Protein AF-A0AAV9BSJ2-F1 (afdb_monomer_lite)

Secondary structure (DSSP, 8-state):
------------TTSSGGG---B-SSTTS--B-TT-EETTS-GGGS-TT-EEEEETTEEEEEETTTEEEEEEEEETTTTEEEEE-TTS-HHHHHHT---TTSTT--TTTTTS--SS---HHHHHHHHHHTT-----TT--HHHHHHHHHHHHHHHHHT-SSTTTSPPHHHHHHHHHS-GGGPPPPP-TT--S---

Radius of gyration: 25.11 Å; chains: 1; bounding box: 43×47×83 Å

Structure (mmCIF, N/CA/C/O backbone):
data_AF-A0AAV9BSJ2-F1
#
_entry.id   AF-A0AAV9BSJ2-F1
#
loop_
_atom_site.group_PDB
_atom_site.id
_atom_site.type_symbol
_atom_site.label_atom_id
_atom_site.label_alt_id
_atom_site.label_comp_id
_atom_site.label_asym_id
_atom_site.label_entity_id
_atom_site.label_seq_id
_atom_site.pdbx_PDB_ins_code
_atom_site.Cartn_x
_atom_site.Cartn_y
_atom_site.Cartn_z
_atom_site.occupancy
_atom_site.B_iso_or_equiv
_atom_site.auth_seq_id
_atom_site.auth_comp_id
_atom_site.auth_asym_id
_atom_site.auth_atom_id
_atom_site.pdbx_PDB_model_num
ATOM 1 N N . MET A 1 1 ? 17.691 34.843 -53.975 1.00 38.91 1 MET A N 1
ATOM 2 C CA . MET A 1 1 ? 18.290 33.716 -53.233 1.00 38.91 1 MET A CA 1
ATOM 3 C C . MET A 1 1 ? 17.236 33.206 -52.272 1.00 38.91 1 MET A C 1
ATOM 5 O O . MET A 1 1 ? 17.034 33.809 -51.231 1.00 38.91 1 MET A O 1
ATOM 9 N N . ILE A 1 2 ? 16.479 32.196 -52.696 1.00 38.78 2 ILE A N 1
ATOM 10 C CA . ILE A 1 2 ? 15.486 31.509 -51.869 1.00 38.78 2 ILE A CA 1
ATOM 11 C C . ILE A 1 2 ? 16.025 30.089 -51.765 1.00 38.78 2 ILE A C 1
ATOM 13 O O . ILE A 1 2 ? 16.086 29.393 -52.776 1.00 38.78 2 ILE A O 1
ATOM 17 N N . ASN A 1 3 ? 16.495 29.702 -50.585 1.00 32.50 3 ASN A N 1
ATOM 18 C CA . ASN A 1 3 ? 16.956 28.343 -50.345 1.00 32.50 3 ASN A CA 1
ATOM 19 C C . ASN A 1 3 ? 15.762 27.553 -49.816 1.00 32.50 3 ASN A C 1
ATOM 21 O O . ASN A 1 3 ? 15.321 27.759 -48.688 1.00 32.50 3 ASN A O 1
ATOM 25 N N . THR A 1 4 ? 15.212 26.683 -50.654 1.00 36.81 4 THR A N 1
ATOM 26 C CA . THR A 1 4 ? 14.243 25.668 -50.246 1.00 36.81 4 THR A CA 1
ATOM 27 C C . THR A 1 4 ? 14.980 24.582 -49.471 1.00 36.81 4 THR A C 1
ATOM 29 O O . THR A 1 4 ? 15.802 23.867 -50.043 1.00 36.81 4 THR A O 1
ATOM 32 N N . ILE A 1 5 ? 14.706 24.473 -48.171 1.00 42.12 5 ILE A N 1
ATOM 33 C CA . ILE A 1 5 ? 15.103 23.315 -47.368 1.00 42.12 5 ILE A CA 1
ATOM 34 C C . ILE A 1 5 ? 14.022 22.259 -47.577 1.00 42.12 5 ILE A C 1
ATOM 36 O O . ILE A 1 5 ? 12.906 22.390 -47.081 1.00 42.12 5 ILE A O 1
ATOM 40 N N . THR A 1 6 ? 14.344 21.238 -48.361 1.00 39.91 6 THR A N 1
ATOM 41 C CA . THR A 1 6 ? 13.503 20.056 -48.536 1.00 39.91 6 THR A CA 1
ATOM 42 C C . THR A 1 6 ? 13.815 19.094 -47.394 1.00 39.91 6 THR A C 1
ATOM 44 O O . THR A 1 6 ? 14.757 18.311 -47.477 1.00 39.91 6 THR A O 1
ATOM 47 N N . THR A 1 7 ? 13.065 19.160 -46.297 1.00 38.38 7 THR A N 1
ATOM 48 C CA . THR A 1 7 ? 13.073 18.102 -45.281 1.00 38.38 7 THR A CA 1
ATOM 49 C C . THR A 1 7 ? 12.171 16.970 -45.757 1.00 38.38 7 THR A C 1
ATOM 51 O O . THR A 1 7 ? 10.954 17.002 -45.608 1.00 38.38 7 THR A O 1
ATOM 54 N N . THR A 1 8 ? 12.770 15.950 -46.364 1.00 46.28 8 THR A N 1
ATOM 55 C CA . THR A 1 8 ? 12.131 14.644 -46.539 1.00 46.28 8 THR A CA 1
ATOM 56 C C . THR A 1 8 ? 12.089 13.935 -45.186 1.00 46.28 8 THR A C 1
ATOM 58 O O . THR A 1 8 ? 13.007 13.195 -44.848 1.00 46.28 8 THR A O 1
ATOM 61 N N . SER A 1 9 ? 11.040 14.169 -44.395 1.00 44.53 9 SER A N 1
ATOM 62 C CA . SER A 1 9 ? 10.696 13.319 -43.250 1.00 44.53 9 SER A CA 1
ATOM 63 C C . SER A 1 9 ? 9.556 12.382 -43.649 1.00 44.53 9 SER A C 1
ATOM 65 O O . SER A 1 9 ? 8.388 12.632 -43.366 1.00 44.53 9 SER A O 1
ATOM 67 N N . THR A 1 10 ? 9.894 11.298 -44.342 1.00 47.16 10 THR A N 1
ATOM 68 C CA . THR A 1 10 ? 9.013 10.132 -44.494 1.00 47.16 10 THR A CA 1
ATOM 69 C C . THR A 1 10 ? 9.380 9.082 -43.449 1.00 47.16 10 THR A C 1
ATOM 71 O O . THR A 1 10 ? 9.696 7.948 -43.798 1.00 47.16 10 THR A O 1
ATOM 74 N N . LEU A 1 11 ? 9.387 9.457 -42.167 1.00 46.91 11 LEU A N 1
ATOM 75 C CA . LEU A 1 11 ? 9.390 8.470 -41.091 1.00 46.91 11 LEU A CA 1
ATOM 76 C C . LEU A 1 11 ? 7.948 8.283 -40.637 1.00 46.91 11 LEU A C 1
ATOM 78 O O . LEU A 1 11 ? 7.330 9.158 -40.036 1.00 46.91 11 LEU A O 1
ATOM 82 N N . ASN A 1 12 ? 7.411 7.141 -41.047 1.00 42.00 12 ASN A N 1
ATOM 83 C CA . ASN A 1 12 ? 6.148 6.592 -40.601 1.00 42.00 12 ASN A CA 1
ATOM 84 C C . ASN A 1 12 ? 6.228 6.378 -39.073 1.00 42.00 12 ASN A C 1
ATOM 86 O O . ASN A 1 12 ? 7.089 5.611 -38.641 1.00 42.00 12 ASN A O 1
ATOM 90 N N . PRO A 1 13 ? 5.366 7.004 -38.253 1.00 48.12 13 PRO A N 1
ATOM 91 C CA . PRO A 1 13 ? 5.400 6.864 -36.793 1.00 48.12 13 PRO A CA 1
ATOM 92 C C . PRO A 1 13 ? 5.110 5.432 -36.302 1.00 48.12 13 PRO A C 1
ATOM 94 O O . PRO A 1 13 ? 5.295 5.152 -35.127 1.00 48.12 13 PRO A O 1
ATOM 97 N N . TYR A 1 14 ? 4.716 4.520 -37.200 1.00 44.75 14 TYR A N 1
ATOM 98 C CA . TYR A 1 14 ? 4.478 3.099 -36.926 1.00 44.75 14 TYR A CA 1
ATOM 99 C C . TYR A 1 14 ? 5.706 2.182 -37.098 1.00 44.75 14 TYR A C 1
ATOM 101 O O . TYR A 1 14 ? 5.581 0.982 -36.899 1.00 44.75 14 TYR A O 1
ATOM 109 N N . HIS A 1 15 ? 6.882 2.691 -37.494 1.00 48.12 15 HIS A N 1
ATOM 110 C CA . HIS A 1 15 ? 8.077 1.851 -37.722 1.00 48.12 15 HIS A CA 1
ATOM 111 C C . HIS A 1 15 ? 9.045 1.750 -36.528 1.00 48.12 15 HIS A C 1
ATOM 113 O O . HIS A 1 15 ? 10.052 1.059 -36.639 1.00 48.12 15 HIS A O 1
ATOM 119 N N . HIS A 1 16 ? 8.766 2.415 -35.402 1.00 53.81 16 HIS A N 1
ATOM 120 C CA . HIS A 1 16 ? 9.661 2.421 -34.235 1.00 53.81 16 HIS A CA 1
ATOM 121 C C . HIS A 1 16 ? 9.335 1.359 -33.171 1.00 53.81 16 HIS A C 1
ATOM 123 O O . HIS A 1 16 ? 10.177 1.094 -32.319 1.00 53.81 16 HIS A O 1
ATOM 129 N N . GLU A 1 17 ? 8.161 0.718 -33.224 1.00 53.00 17 GLU A N 1
ATOM 130 C CA . GLU A 1 17 ? 7.786 -0.341 -32.269 1.00 53.00 17 GLU A CA 1
ATOM 131 C C . GLU A 1 17 ? 8.630 -1.618 -32.451 1.00 53.00 17 GLU A C 1
ATOM 133 O O . GLU A 1 17 ? 8.934 -2.295 -31.471 1.00 53.00 17 GLU A O 1
ATOM 138 N N . ASP A 1 18 ? 9.097 -1.902 -33.674 1.00 59.38 18 ASP A N 1
ATOM 139 C CA . ASP A 1 18 ? 9.920 -3.082 -33.991 1.00 59.38 18 ASP A CA 1
ATOM 140 C C . ASP A 1 18 ? 11.383 -2.965 -33.507 1.00 59.38 18 ASP A C 1
ATOM 142 O O . ASP A 1 18 ? 12.097 -3.967 -33.433 1.00 59.38 18 ASP A O 1
ATOM 146 N N . GLU A 1 19 ? 11.850 -1.756 -33.169 1.00 74.25 19 GLU A N 1
ATOM 147 C CA . GLU A 1 19 ? 13.201 -1.515 -32.631 1.00 74.25 19 GLU A CA 1
ATOM 148 C C . GLU A 1 19 ? 13.254 -1.586 -31.097 1.00 74.25 19 GLU A C 1
ATOM 150 O O . GLU A 1 19 ? 14.336 -1.640 -30.507 1.00 74.25 19 GLU A O 1
ATOM 155 N N . CYS A 1 20 ? 12.097 -1.606 -30.434 1.00 82.81 20 CYS A N 1
ATOM 156 C CA . CYS A 1 20 ? 12.000 -1.634 -28.983 1.00 82.81 20 CYS A CA 1
ATOM 157 C C . CYS A 1 20 ? 11.826 -3.073 -28.492 1.00 82.81 20 CYS A C 1
ATOM 159 O O . CYS A 1 20 ? 10.716 -3.594 -28.386 1.00 82.81 20 CYS A O 1
ATOM 161 N N . SER A 1 21 ? 12.935 -3.734 -28.157 1.00 86.06 21 SER A N 1
ATOM 162 C CA . SER A 1 21 ? 12.875 -5.021 -27.462 1.00 86.06 21 SER A CA 1
ATOM 163 C C . SER A 1 21 ? 12.385 -4.846 -26.023 1.00 86.06 21 SER A C 1
ATOM 165 O O . SER A 1 21 ? 12.566 -3.790 -25.408 1.00 86.06 21 SER A O 1
ATOM 167 N N . PHE A 1 22 ? 11.817 -5.912 -25.453 1.00 90.75 22 PHE A N 1
ATOM 168 C CA . PHE A 1 22 ? 11.573 -5.940 -24.014 1.00 90.75 22 PHE A CA 1
ATOM 169 C C . PHE A 1 22 ? 12.899 -5.822 -23.246 1.00 90.75 22 PHE A C 1
ATOM 171 O O . PHE A 1 22 ? 13.966 -6.173 -23.760 1.00 90.75 22 PHE A O 1
ATOM 178 N N . THR A 1 23 ? 12.829 -5.323 -22.018 1.00 92.75 23 THR A N 1
ATOM 179 C CA . THR A 1 23 ? 13.970 -5.215 -21.100 1.00 92.75 23 THR A CA 1
ATOM 180 C C . THR A 1 23 ? 13.608 -5.770 -19.731 1.00 92.75 23 THR A C 1
ATOM 182 O O . THR A 1 23 ? 12.437 -5.990 -19.441 1.00 92.75 23 THR A O 1
ATOM 185 N N . GLN A 1 24 ? 14.606 -6.056 -18.898 1.00 94.62 24 GLN A N 1
ATOM 186 C CA . GLN A 1 24 ? 14.420 -6.589 -17.546 1.00 94.62 24 GLN A CA 1
ATOM 187 C C . GLN A 1 24 ? 15.536 -6.060 -16.639 1.00 94.62 24 GLN A C 1
ATOM 189 O O . GLN A 1 24 ? 16.649 -5.827 -17.109 1.00 94.62 24 GLN A O 1
ATOM 194 N N . CYS A 1 25 ? 15.260 -5.893 -15.341 1.00 94.00 25 CYS A N 1
ATOM 195 C CA . CYS A 1 25 ? 16.296 -5.530 -14.363 1.00 94.00 25 CYS A CA 1
ATOM 196 C C . CYS A 1 25 ? 17.196 -6.715 -13.972 1.00 94.00 25 CYS A C 1
ATOM 198 O O . CYS A 1 25 ? 18.322 -6.510 -13.535 1.00 94.00 25 CYS A O 1
ATOM 200 N N . SER A 1 26 ? 16.705 -7.945 -14.130 1.00 92.31 26 SER A N 1
ATOM 201 C CA . SER A 1 26 ? 17.426 -9.191 -13.854 1.00 92.31 26 SER A CA 1
ATOM 202 C C . SER A 1 26 ? 16.916 -10.309 -14.768 1.00 92.31 26 SER A C 1
ATOM 204 O O . SER A 1 26 ? 15.817 -10.207 -15.311 1.00 92.31 26 SER A O 1
ATOM 206 N N . GLU A 1 27 ? 17.688 -11.388 -14.923 1.00 89.31 27 GLU A N 1
ATOM 207 C CA . GLU A 1 27 ? 17.348 -12.549 -15.777 1.00 89.31 27 GLU A CA 1
ATOM 208 C C . GLU A 1 27 ? 16.003 -13.207 -15.413 1.00 89.31 27 GLU A C 1
ATOM 210 O O . GLU A 1 27 ? 15.334 -13.796 -16.257 1.00 89.31 27 GLU A O 1
ATOM 215 N N . SER A 1 28 ? 15.594 -13.111 -14.147 1.00 88.12 28 SER A N 1
ATOM 216 C CA . SER A 1 28 ? 14.294 -13.582 -13.650 1.00 88.12 28 SER A CA 1
ATOM 217 C C . SER A 1 28 ? 13.327 -12.437 -13.325 1.00 88.12 28 SER A C 1
ATOM 219 O O . SER A 1 28 ? 12.364 -12.637 -12.585 1.00 88.12 28 SER A O 1
ATOM 221 N N . GLY A 1 29 ? 13.623 -11.226 -13.796 1.00 87.12 29 GLY A N 1
ATOM 222 C CA . GLY A 1 29 ? 12.857 -10.017 -13.523 1.00 87.12 29 GLY A CA 1
ATOM 223 C C . GLY A 1 29 ? 11.631 -9.865 -14.424 1.00 87.12 29 GLY A C 1
ATOM 224 O O . GLY A 1 29 ? 11.379 -10.657 -15.334 1.00 87.12 29 GLY A O 1
ATOM 225 N N . LEU A 1 30 ? 10.855 -8.810 -14.180 1.00 93.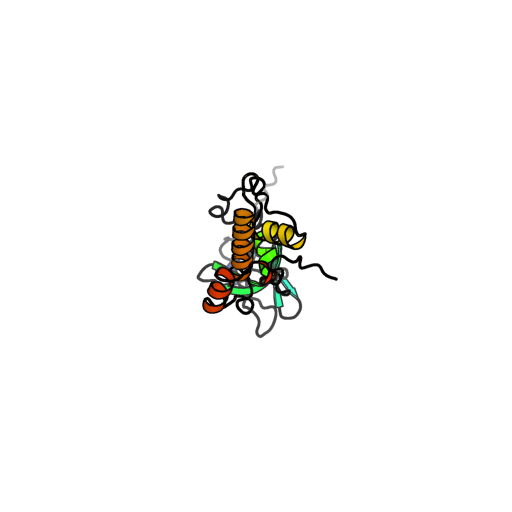69 30 LEU A N 1
ATOM 226 C CA . LEU A 1 30 ? 9.689 -8.493 -15.000 1.00 93.69 30 LEU A CA 1
ATOM 227 C C . LEU A 1 30 ? 10.102 -8.077 -16.411 1.00 93.69 30 LEU A C 1
ATOM 229 O O . LEU A 1 30 ? 10.968 -7.221 -16.571 1.00 93.69 30 LEU A O 1
ATOM 233 N N . GLU A 1 31 ? 9.446 -8.651 -17.421 1.00 94.50 31 GLU A N 1
ATOM 234 C CA . GLU A 1 31 ? 9.545 -8.185 -18.805 1.00 94.50 31 GLU A CA 1
ATOM 235 C C . GLU A 1 31 ? 8.885 -6.812 -18.955 1.00 94.50 31 GLU A C 1
ATOM 237 O O . GLU A 1 31 ? 7.662 -6.692 -18.928 1.00 94.50 31 GLU A O 1
ATOM 242 N N . ILE A 1 32 ? 9.708 -5.786 -19.145 1.00 95.06 32 ILE A N 1
ATOM 243 C CA . ILE A 1 32 ? 9.305 -4.404 -19.385 1.00 95.06 32 ILE A CA 1
ATOM 244 C C . ILE A 1 32 ? 9.187 -4.189 -20.892 1.00 95.06 32 ILE A C 1
ATOM 246 O O . ILE A 1 32 ? 10.151 -4.326 -21.646 1.00 95.06 32 ILE A O 1
ATOM 250 N N . ARG A 1 33 ? 7.978 -3.859 -21.324 1.00 93.50 33 ARG A N 1
ATOM 251 C CA . ARG A 1 33 ? 7.567 -3.580 -22.701 1.00 93.50 33 ARG A CA 1
ATOM 252 C C . ARG A 1 33 ? 6.810 -2.255 -22.746 1.00 93.50 33 ARG A C 1
ATOM 254 O O . ARG A 1 33 ? 6.291 -1.798 -21.722 1.00 93.50 33 ARG A O 1
ATOM 261 N N . PHE A 1 34 ? 6.669 -1.715 -23.954 1.00 90.88 34 PHE A N 1
ATOM 262 C CA . PHE A 1 34 ? 5.800 -0.575 -24.234 1.00 90.88 34 PHE A CA 1
ATOM 263 C C . PHE A 1 34 ? 4.405 -0.769 -23.591 1.00 90.88 34 PHE A C 1
ATOM 265 O O . PHE A 1 34 ? 3.857 -1.871 -23.677 1.00 90.88 34 PHE A O 1
ATOM 272 N N . PRO A 1 35 ? 3.817 0.248 -22.928 1.00 92.88 35 PRO A N 1
ATOM 273 C CA . PRO A 1 35 ? 4.214 1.664 -22.904 1.00 92.88 35 PRO A CA 1
ATOM 274 C C . PRO A 1 35 ? 5.309 2.023 -21.890 1.00 92.88 35 PRO A C 1
ATOM 276 O O . PRO A 1 35 ? 5.761 3.169 -21.867 1.00 92.88 35 PRO A O 1
ATOM 279 N N . PHE A 1 36 ? 5.721 1.070 -21.053 1.00 94.94 36 PHE A N 1
ATOM 280 C CA . PHE A 1 36 ? 6.781 1.262 -20.070 1.00 94.94 36 PHE A CA 1
ATOM 281 C C . PHE A 1 36 ? 8.152 1.126 -20.720 1.00 94.94 36 PHE A C 1
ATOM 283 O O . PHE A 1 36 ? 8.346 0.327 -21.637 1.00 94.94 36 PHE A O 1
ATOM 290 N N . ARG A 1 37 ? 9.122 1.876 -20.203 1.00 93.75 37 ARG A N 1
ATOM 291 C CA . ARG A 1 37 ? 10.518 1.765 -20.632 1.00 93.75 37 ARG A CA 1
ATOM 292 C C . ARG A 1 37 ? 11.466 1.957 -19.467 1.00 93.75 37 ARG A C 1
ATOM 294 O O . ARG A 1 37 ? 11.139 2.664 -18.518 1.00 93.75 37 ARG A O 1
ATOM 301 N N . LEU A 1 38 ? 12.657 1.384 -19.569 1.00 93.62 38 LEU A N 1
ATOM 302 C CA . LEU A 1 38 ? 13.762 1.770 -18.697 1.00 93.62 38 LEU A CA 1
ATOM 303 C C . LEU A 1 38 ? 14.385 3.088 -19.176 1.00 93.62 38 LEU A C 1
ATOM 305 O O . LEU A 1 38 ? 14.422 3.345 -20.379 1.00 93.62 38 LEU A O 1
ATOM 309 N N . GLU A 1 39 ? 14.923 3.904 -18.265 1.00 84.81 39 GLU A N 1
ATOM 310 C CA . GLU A 1 39 ? 15.583 5.177 -18.624 1.00 84.81 39 GLU A CA 1
ATOM 311 C C . GLU A 1 39 ? 16.714 5.019 -19.653 1.00 84.81 39 GLU A C 1
ATOM 313 O O . GLU A 1 39 ? 17.015 5.949 -20.398 1.00 84.81 39 GLU A O 1
ATOM 318 N N . GLN A 1 40 ? 17.335 3.838 -19.723 1.00 84.69 40 GLN A N 1
ATOM 319 C CA . GLN A 1 40 ? 18.393 3.548 -20.691 1.00 84.69 40 GLN A CA 1
ATOM 320 C C . GLN A 1 40 ? 17.863 3.317 -22.118 1.00 84.69 40 GLN A C 1
ATOM 322 O O . GLN A 1 40 ? 18.652 3.325 -23.064 1.00 84.69 40 GLN A O 1
ATOM 327 N N . GLN A 1 41 ? 16.557 3.091 -22.295 1.00 87.38 41 GLN A N 1
ATOM 328 C CA . GLN A 1 41 ? 15.948 2.905 -23.611 1.00 87.38 41 GLN A CA 1
ATOM 329 C C . GLN A 1 41 ? 15.668 4.254 -24.295 1.00 87.38 41 GLN A C 1
ATOM 331 O O . GLN A 1 41 ? 15.357 5.239 -23.617 1.00 87.38 41 GLN A O 1
ATOM 336 N N . PRO A 1 42 ? 15.710 4.311 -25.640 1.00 89.12 42 PRO A N 1
ATOM 337 C CA . PRO A 1 42 ? 15.339 5.507 -26.393 1.00 89.12 42 PRO A CA 1
ATOM 338 C C . PRO A 1 42 ? 13.960 6.060 -26.014 1.00 89.12 42 PRO A C 1
ATOM 340 O O . PRO A 1 42 ? 13.061 5.312 -25.626 1.00 89.12 42 PRO A O 1
ATOM 343 N N . GLU A 1 43 ? 13.770 7.373 -26.176 1.00 88.25 43 GLU A N 1
ATOM 344 C CA . GLU A 1 43 ? 12.506 8.048 -25.827 1.00 88.25 43 GLU A CA 1
ATOM 345 C C . GLU A 1 43 ? 11.289 7.513 -26.567 1.00 88.25 43 GLU A C 1
ATOM 347 O O . GLU A 1 43 ? 10.205 7.485 -26.002 1.00 88.25 43 GLU A O 1
ATOM 352 N N . PHE A 1 44 ? 11.466 7.018 -27.789 1.00 88.44 44 PHE A N 1
ATOM 353 C CA . PHE A 1 44 ? 10.371 6.452 -28.569 1.00 88.44 44 PHE A CA 1
ATOM 354 C C . PHE A 1 44 ? 9.906 5.066 -28.082 1.00 88.44 44 PHE A C 1
ATOM 356 O O . PHE A 1 44 ? 8.867 4.600 -28.537 1.00 88.44 44 PHE A O 1
ATOM 363 N N . CYS A 1 45 ? 10.631 4.409 -27.166 1.00 90.94 45 CYS A N 1
ATOM 364 C CA . CYS A 1 45 ? 10.272 3.077 -26.658 1.00 90.94 45 CYS A CA 1
ATOM 365 C C . CYS A 1 45 ? 9.293 3.085 -25.478 1.00 90.94 45 CYS A C 1
ATOM 367 O O . CYS A 1 45 ? 8.984 2.026 -24.936 1.00 90.94 45 CYS A O 1
ATOM 369 N N . GLY A 1 46 ? 8.791 4.248 -25.070 1.00 91.31 46 GLY A N 1
ATOM 370 C CA . GLY A 1 46 ? 7.796 4.350 -24.009 1.00 91.31 46 GLY A CA 1
ATOM 371 C C . GLY A 1 46 ? 7.156 5.727 -23.961 1.00 91.31 46 GLY A C 1
ATOM 372 O O . GLY A 1 46 ? 7.619 6.669 -24.602 1.00 91.31 46 GLY A O 1
ATOM 373 N N . TYR A 1 47 ? 6.077 5.852 -23.196 1.00 91.00 47 TYR A N 1
ATOM 374 C CA . TYR A 1 47 ? 5.412 7.140 -23.032 1.00 91.00 47 TYR A CA 1
ATOM 375 C C . TYR A 1 47 ? 6.086 8.003 -21.955 1.00 91.00 47 TYR A C 1
ATOM 377 O O . TYR A 1 47 ? 6.592 7.477 -20.956 1.00 91.00 47 TYR A O 1
ATOM 385 N N . PRO A 1 48 ? 6.067 9.342 -22.102 1.00 89.12 48 PRO A N 1
ATOM 386 C CA . PRO A 1 48 ? 6.444 10.244 -21.019 1.00 89.12 48 PRO A CA 1
ATOM 387 C C . PRO A 1 48 ? 5.659 9.920 -19.739 1.00 89.12 48 PRO A C 1
ATOM 389 O O . PRO A 1 48 ? 4.439 9.780 -19.777 1.00 89.12 48 PRO A O 1
ATOM 392 N N . GLY A 1 49 ? 6.359 9.779 -18.610 1.00 89.12 49 GLY A N 1
ATOM 393 C CA . GLY A 1 49 ? 5.758 9.418 -17.318 1.00 89.12 49 GLY A CA 1
ATOM 394 C C . GLY A 1 49 ? 5.601 7.912 -17.053 1.00 89.12 49 GLY A C 1
ATOM 395 O O . GLY A 1 49 ? 5.230 7.546 -15.945 1.00 89.12 49 GLY A O 1
ATOM 396 N N . PHE A 1 50 ? 5.937 7.042 -18.013 1.00 93.25 50 PHE A N 1
ATOM 397 C CA . PHE A 1 50 ? 5.979 5.575 -17.848 1.00 93.25 50 PHE A CA 1
ATOM 398 C C . PHE A 1 50 ? 7.415 5.038 -17.711 1.00 93.25 50 PHE A C 1
ATOM 400 O O . PHE A 1 50 ? 7.703 3.880 -18.031 1.00 93.25 50 PHE A O 1
ATOM 407 N N . ASN A 1 51 ? 8.344 5.890 -17.272 1.00 94.31 51 ASN A N 1
ATOM 408 C CA . ASN A 1 51 ? 9.730 5.490 -17.065 1.00 94.31 51 ASN A CA 1
ATOM 409 C C . ASN A 1 51 ? 9.834 4.641 -15.793 1.00 94.31 51 ASN A C 1
ATOM 411 O O . ASN A 1 51 ? 9.370 5.038 -14.725 1.00 94.31 51 ASN A O 1
ATOM 415 N N . LEU A 1 52 ? 10.464 3.481 -15.926 1.00 95.81 52 LEU A N 1
ATOM 416 C CA . LEU A 1 52 ? 10.841 2.598 -14.836 1.00 95.81 52 LEU A CA 1
ATOM 417 C C . LEU A 1 52 ? 12.358 2.656 -14.648 1.00 95.81 52 LEU A C 1
ATOM 419 O O . LEU A 1 52 ? 13.108 2.958 -15.580 1.00 95.81 52 LEU A O 1
ATOM 423 N N . PHE A 1 53 ? 12.825 2.314 -13.455 1.00 95.25 53 PHE A N 1
ATOM 424 C CA . PHE A 1 53 ? 14.253 2.215 -13.172 1.00 95.25 53 PHE A CA 1
ATOM 425 C C . PHE A 1 53 ? 14.582 0.947 -12.389 1.00 95.25 53 PHE A C 1
ATOM 427 O O . PHE A 1 53 ? 13.742 0.371 -11.697 1.00 95.25 53 PHE A O 1
ATOM 434 N N . CYS A 1 54 ? 15.828 0.501 -12.520 1.00 94.44 54 CYS A N 1
ATOM 435 C CA . CYS A 1 54 ? 16.339 -0.676 -11.834 1.00 94.44 54 CYS A CA 1
ATOM 436 C C . CYS A 1 54 ? 17.232 -0.259 -10.670 1.00 94.44 54 CYS A C 1
ATOM 438 O O . CYS A 1 54 ? 18.146 0.552 -10.835 1.00 94.44 54 CYS A O 1
ATOM 440 N N . ARG A 1 55 ? 17.023 -0.868 -9.504 1.00 92.69 55 ARG A N 1
ATOM 441 C CA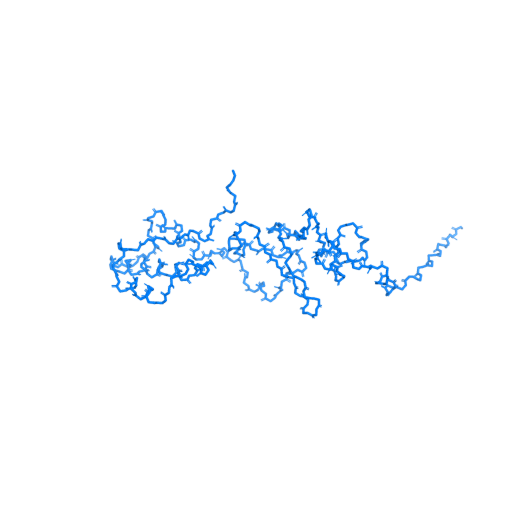 . ARG A 1 55 ? 17.967 -0.813 -8.384 1.00 92.69 55 ARG A CA 1
ATOM 442 C C . ARG A 1 55 ? 18.313 -2.247 -8.003 1.00 92.69 55 ARG A C 1
ATOM 444 O O . ARG A 1 55 ? 17.488 -2.950 -7.422 1.00 92.69 55 ARG A O 1
ATOM 451 N N . HIS A 1 56 ? 19.537 -2.662 -8.330 1.00 90.69 56 HIS A N 1
ATOM 452 C CA . HIS A 1 56 ? 19.936 -4.075 -8.343 1.00 90.69 56 HIS A CA 1
ATOM 453 C C . HIS A 1 56 ? 18.995 -4.882 -9.257 1.00 90.69 56 HIS A C 1
ATOM 455 O O . HIS A 1 56 ? 18.821 -4.505 -10.412 1.00 90.69 56 HIS A O 1
ATOM 461 N N . ASP A 1 57 ? 18.352 -5.923 -8.730 1.00 91.88 57 ASP A N 1
ATOM 462 C CA . ASP A 1 57 ? 17.479 -6.827 -9.482 1.00 91.88 57 ASP A CA 1
ATOM 463 C C . ASP A 1 57 ? 15.994 -6.414 -9.455 1.00 91.88 57 ASP A C 1
ATOM 465 O O . ASP A 1 57 ? 15.152 -7.115 -10.021 1.00 91.88 57 ASP A O 1
ATOM 469 N N . THR A 1 58 ? 15.666 -5.290 -8.805 1.00 93.06 58 THR A N 1
ATOM 470 C CA . THR A 1 58 ? 14.286 -4.847 -8.549 1.00 93.06 58 THR A CA 1
ATOM 471 C C . THR A 1 58 ? 13.905 -3.649 -9.420 1.00 93.06 58 THR A C 1
ATOM 473 O O . THR A 1 58 ? 14.672 -2.691 -9.555 1.00 93.06 58 THR A O 1
ATOM 476 N N . THR A 1 59 ? 12.694 -3.696 -9.979 1.00 95.31 59 THR A N 1
ATOM 477 C CA . THR A 1 59 ? 12.093 -2.635 -10.799 1.00 95.31 59 THR A CA 1
ATOM 478 C C . THR A 1 59 ? 11.290 -1.660 -9.943 1.00 95.31 59 THR A C 1
ATOM 480 O O . THR A 1 59 ? 10.525 -2.074 -9.072 1.00 95.31 59 THR A O 1
ATOM 483 N N . TYR A 1 60 ? 11.421 -0.367 -10.228 1.00 94.62 60 TYR A N 1
ATOM 484 C CA . TYR A 1 60 ? 10.745 0.711 -9.516 1.00 94.62 60 TYR A CA 1
ATOM 485 C C . TYR A 1 60 ? 10.089 1.707 -10.472 1.00 94.62 60 TYR A C 1
ATOM 487 O O . TYR A 1 60 ? 10.492 1.837 -11.630 1.00 94.62 60 TYR A O 1
ATOM 495 N N . ILE A 1 61 ? 9.109 2.437 -9.943 1.00 93.38 61 ILE A N 1
ATOM 496 C CA . ILE A 1 61 ? 8.504 3.620 -10.553 1.00 93.38 61 ILE A CA 1
ATOM 497 C C . ILE A 1 61 ? 8.556 4.788 -9.567 1.00 93.38 61 ILE A C 1
ATOM 499 O O . ILE A 1 61 ? 8.365 4.594 -8.367 1.00 93.38 61 ILE A O 1
ATOM 503 N N . GLU A 1 62 ? 8.803 5.996 -10.064 1.00 91.69 62 GLU A N 1
ATOM 504 C CA . GLU A 1 62 ? 8.719 7.226 -9.276 1.00 91.69 62 GLU A CA 1
ATOM 505 C C . GLU A 1 62 ? 7.442 7.985 -9.637 1.00 91.69 62 GLU A C 1
ATOM 507 O O . GLU A 1 62 ? 7.187 8.281 -10.805 1.00 91.69 62 GLU A O 1
ATOM 512 N N . LEU A 1 63 ? 6.630 8.296 -8.627 1.00 88.88 63 LEU A N 1
ATOM 513 C CA . LEU A 1 63 ? 5.425 9.104 -8.782 1.00 88.88 63 LEU A CA 1
ATOM 514 C C . LEU A 1 63 ? 5.700 10.530 -8.269 1.00 88.88 63 LEU A C 1
ATOM 516 O O . LEU A 1 63 ? 6.110 10.658 -7.110 1.00 88.88 63 LEU A O 1
ATOM 520 N N . PRO A 1 64 ? 5.443 11.594 -9.065 1.00 86.06 64 PRO A N 1
ATOM 521 C CA . PRO A 1 64 ? 5.908 12.968 -8.806 1.00 86.06 64 PRO A CA 1
ATOM 522 C C . PRO A 1 64 ? 5.639 13.544 -7.407 1.00 86.06 64 PRO A C 1
ATOM 524 O O . PRO A 1 64 ? 6.388 14.399 -6.942 1.00 86.06 64 PRO A O 1
ATOM 527 N N . PHE A 1 65 ? 4.589 13.079 -6.725 1.00 82.81 65 PHE A N 1
ATOM 528 C CA . PHE A 1 65 ? 4.197 13.548 -5.391 1.00 82.81 65 PHE A CA 1
ATOM 529 C C . PHE A 1 65 ? 4.180 12.455 -4.323 1.00 82.81 65 PHE A C 1
ATOM 531 O O . PHE A 1 65 ? 3.964 12.743 -3.148 1.00 82.81 65 PHE A O 1
ATOM 538 N N . SER A 1 66 ? 4.389 11.201 -4.716 1.00 82.56 66 SER A N 1
ATOM 539 C CA . SER A 1 66 ? 4.232 10.055 -3.822 1.00 82.56 66 SER A CA 1
ATOM 540 C C . SER A 1 66 ? 5.501 9.232 -3.663 1.00 82.56 66 SER A C 1
ATOM 542 O O . SER A 1 66 ? 5.519 8.347 -2.811 1.00 82.56 66 SER A O 1
ATOM 544 N N . GLY A 1 67 ? 6.567 9.536 -4.409 1.00 86.50 67 GLY A N 1
ATOM 545 C CA . GLY A 1 67 ? 7.881 8.906 -4.293 1.00 86.50 67 GLY A CA 1
ATOM 546 C C . GLY A 1 67 ? 7.994 7.569 -5.028 1.00 86.50 67 GLY A C 1
ATOM 547 O O . GLY A 1 67 ? 7.206 7.261 -5.921 1.00 86.50 67 GLY A O 1
ATOM 548 N N . GLU A 1 68 ? 8.987 6.767 -4.641 1.00 89.38 68 GLU A N 1
ATOM 549 C CA . GLU A 1 68 ? 9.346 5.514 -5.320 1.00 89.38 68 GLU A CA 1
ATOM 550 C C . GLU A 1 68 ? 8.490 4.330 -4.854 1.00 89.38 68 GLU A C 1
ATOM 552 O O . GLU A 1 68 ? 8.322 4.123 -3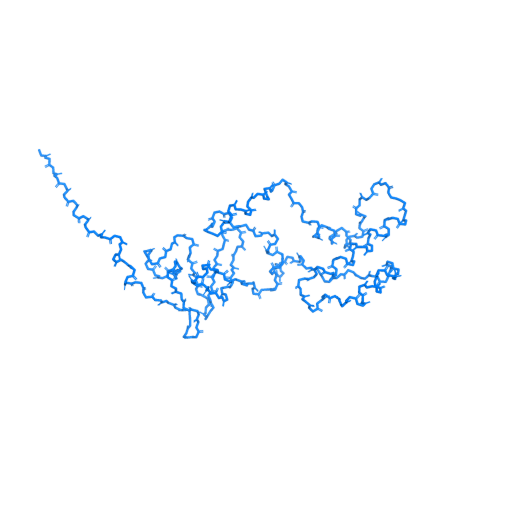.652 1.00 89.38 68 GLU A O 1
ATOM 557 N N . PHE A 1 69 ? 8.004 3.505 -5.774 1.00 89.94 69 PHE A N 1
ATOM 558 C CA . PHE A 1 69 ? 7.334 2.240 -5.468 1.00 89.94 69 PHE A CA 1
ATOM 559 C C . PHE A 1 69 ? 7.987 1.084 -6.219 1.00 89.94 69 PHE A C 1
ATOM 561 O O . PHE A 1 69 ? 8.484 1.263 -7.330 1.00 89.94 69 PHE A O 1
ATOM 568 N N . VAL A 1 70 ? 7.965 -0.111 -5.628 1.00 92.56 70 VAL A N 1
ATOM 569 C CA . VAL A 1 70 ? 8.405 -1.338 -6.304 1.00 92.56 70 VAL A CA 1
ATOM 570 C C . VAL A 1 70 ? 7.320 -1.780 -7.262 1.00 92.56 70 VAL A C 1
ATOM 572 O O . VAL A 1 70 ? 6.166 -1.903 -6.865 1.00 92.56 70 VAL A O 1
ATOM 575 N N . VAL A 1 71 ? 7.690 -2.083 -8.499 1.00 94.75 71 VAL A N 1
ATOM 576 C CA . VAL A 1 71 ? 6.784 -2.710 -9.459 1.00 94.75 71 VAL A CA 1
ATOM 577 C C . VAL A 1 71 ? 6.819 -4.218 -9.239 1.00 94.75 71 VAL A C 1
ATOM 579 O O . VAL A 1 71 ? 7.857 -4.854 -9.412 1.00 94.75 71 VAL A O 1
ATOM 582 N N . THR A 1 72 ? 5.689 -4.794 -8.837 1.00 94.12 72 THR A N 1
ATOM 583 C CA . THR A 1 72 ? 5.574 -6.231 -8.541 1.00 94.12 72 THR A CA 1
ATOM 584 C C . THR A 1 72 ? 5.024 -7.026 -9.712 1.00 94.12 72 THR A C 1
ATOM 586 O O . THR A 1 72 ? 5.372 -8.195 -9.874 1.00 94.12 72 THR A O 1
ATOM 589 N N . TYR A 1 73 ? 4.170 -6.405 -10.527 1.00 95.50 73 TYR A N 1
ATOM 590 C CA . TYR A 1 73 ? 3.565 -7.015 -11.704 1.00 95.50 73 TYR A CA 1
ATOM 591 C C . TYR A 1 73 ? 3.099 -5.948 -12.699 1.00 95.50 73 TYR A C 1
ATOM 593 O O . TYR A 1 73 ? 2.671 -4.863 -12.305 1.00 95.50 73 TYR A O 1
ATOM 601 N N . ILE A 1 74 ? 3.170 -6.263 -13.992 1.00 95.69 74 ILE A N 1
ATOM 602 C CA . ILE A 1 74 ? 2.595 -5.446 -15.063 1.00 95.69 74 ILE A CA 1
ATOM 603 C C . ILE A 1 74 ? 1.652 -6.344 -15.854 1.00 95.69 74 ILE A C 1
ATOM 605 O O . ILE A 1 74 ? 2.085 -7.324 -16.463 1.00 95.69 74 ILE A O 1
ATOM 609 N N . ASP A 1 75 ? 0.367 -6.009 -15.846 1.00 95.31 75 ASP A N 1
ATOM 610 C CA . ASP A 1 75 ? -0.616 -6.645 -16.714 1.00 95.31 75 ASP A CA 1
ATOM 611 C C . ASP A 1 75 ? -0.790 -5.793 -17.973 1.00 95.31 75 ASP A C 1
ATOM 613 O O . ASP A 1 75 ? -1.480 -4.773 -17.969 1.00 95.31 75 ASP A O 1
ATOM 617 N N . TYR A 1 76 ? -0.162 -6.223 -19.065 1.00 93.12 76 TYR A N 1
ATOM 618 C CA . TYR A 1 76 ? -0.250 -5.548 -20.361 1.00 93.12 76 TYR A CA 1
ATOM 619 C C . TYR A 1 76 ? -1.620 -5.678 -21.032 1.00 93.12 76 TYR A C 1
ATOM 621 O O . TYR A 1 76 ? -1.978 -4.821 -21.838 1.00 93.12 76 TYR A O 1
ATOM 629 N N . LEU A 1 77 ? -2.387 -6.729 -20.722 1.00 94.38 77 LEU A N 1
ATOM 630 C CA . LEU A 1 77 ? -3.716 -6.933 -21.303 1.00 94.38 77 LEU A CA 1
ATOM 631 C C . LEU A 1 77 ? -4.723 -5.982 -20.662 1.00 94.38 77 LEU A C 1
ATOM 633 O O . LEU A 1 77 ? -5.505 -5.346 -21.366 1.00 94.38 77 LEU A O 1
ATOM 637 N N . SER A 1 78 ? -4.669 -5.877 -19.335 1.00 95.19 78 SER A N 1
ATOM 638 C CA . SER A 1 78 ? -5.556 -5.009 -18.554 1.00 95.19 78 SER A CA 1
ATOM 639 C C . SER A 1 78 ? -5.019 -3.585 -18.389 1.00 95.19 78 SER A C 1
ATOM 641 O O . SER A 1 78 ? -5.720 -2.744 -17.840 1.00 95.19 78 SER A O 1
ATOM 643 N N . GLN A 1 79 ? -3.788 -3.313 -18.841 1.00 90.38 79 GLN A N 1
ATOM 644 C CA . GLN A 1 79 ? -3.074 -2.040 -18.660 1.00 90.38 79 GLN A CA 1
ATOM 645 C C . GLN A 1 79 ? -2.934 -1.628 -17.184 1.00 90.38 79 GLN A C 1
ATOM 647 O O . GLN A 1 79 ? -3.025 -0.453 -16.839 1.00 90.38 79 GLN A O 1
ATOM 652 N N . MET A 1 80 ? -2.691 -2.605 -16.306 1.00 90.88 80 MET A N 1
ATOM 653 C CA . MET A 1 80 ? -2.590 -2.397 -14.860 1.00 90.88 80 MET A CA 1
ATOM 654 C C . MET A 1 80 ? -1.143 -2.509 -14.385 1.00 90.88 80 MET A C 1
ATOM 656 O O . MET A 1 80 ? -0.458 -3.501 -14.649 1.00 90.88 80 MET A O 1
ATOM 660 N N . LEU A 1 81 ? -0.698 -1.504 -13.630 1.00 93.50 81 LEU A N 1
ATOM 661 C CA . LEU A 1 81 ? 0.583 -1.511 -12.933 1.00 93.50 81 LEU A CA 1
ATOM 662 C C . LEU A 1 81 ? 0.362 -1.866 -11.462 1.00 93.50 81 LEU A C 1
ATOM 664 O O . LEU A 1 81 ? -0.322 -1.143 -10.739 1.00 93.50 81 LEU A O 1
ATOM 668 N N . TYR A 1 82 ? 0.965 -2.960 -11.008 1.00 92.38 82 TYR A N 1
ATOM 669 C CA . TYR A 1 82 ? 0.908 -3.373 -9.613 1.00 92.38 82 TYR A CA 1
ATOM 670 C C . TYR A 1 82 ? 2.163 -2.904 -8.903 1.00 92.38 82 TYR A C 1
ATOM 672 O O . TYR A 1 82 ? 3.283 -3.268 -9.275 1.00 92.38 82 TYR A O 1
ATOM 680 N N . VAL A 1 83 ? 1.961 -2.107 -7.859 1.00 90.88 83 VAL A N 1
ATOM 681 C CA . VAL A 1 83 ? 3.045 -1.541 -7.068 1.00 90.88 83 VAL A CA 1
ATOM 682 C C . VAL A 1 83 ? 2.952 -1.951 -5.605 1.00 90.88 83 VAL A C 1
ATOM 684 O O . VAL A 1 83 ? 1.866 -2.195 -5.079 1.00 90.88 83 VAL A O 1
ATOM 687 N N . SER A 1 84 ? 4.099 -2.031 -4.940 1.00 86.69 84 SER A N 1
ATOM 688 C CA . SER A 1 84 ? 4.200 -2.227 -3.498 1.00 86.69 84 SER A CA 1
ATOM 689 C C . SER A 1 84 ? 5.183 -1.241 -2.873 1.00 86.69 84 SER A C 1
ATOM 691 O O . SER A 1 84 ? 6.034 -0.645 -3.536 1.00 86.69 84 SER A O 1
ATOM 693 N N . ASP A 1 85 ? 5.045 -1.063 -1.564 1.00 81.69 85 ASP A N 1
ATOM 694 C CA . ASP A 1 85 ? 5.982 -0.305 -0.745 1.00 81.69 85 ASP A CA 1
ATOM 695 C C . ASP A 1 85 ? 6.925 -1.272 -0.015 1.00 81.69 85 ASP A C 1
ATOM 697 O O . ASP A 1 85 ? 6.468 -2.248 0.581 1.00 81.69 85 ASP A O 1
ATOM 701 N N . THR A 1 86 ? 8.238 -1.019 -0.040 1.00 67.81 86 THR A N 1
ATOM 702 C CA . THR A 1 86 ? 9.243 -1.893 0.602 1.00 67.81 86 THR A CA 1
ATOM 703 C C . THR A 1 86 ? 9.250 -1.813 2.122 1.00 67.81 86 THR A C 1
ATOM 705 O O . THR A 1 86 ? 9.836 -2.677 2.768 1.00 67.81 86 THR A O 1
ATOM 708 N N . ASN A 1 87 ? 8.625 -0.787 2.698 1.00 66.06 87 ASN A N 1
ATOM 709 C CA . ASN A 1 87 ? 8.726 -0.482 4.120 1.00 66.06 87 ASN A CA 1
ATOM 710 C C . ASN A 1 87 ? 7.438 -0.807 4.894 1.00 66.06 87 ASN A C 1
ATOM 712 O O . ASN A 1 87 ? 7.274 -0.346 6.021 1.00 66.06 87 ASN A O 1
ATOM 716 N N . ASN A 1 88 ? 6.513 -1.578 4.301 1.00 60.56 88 ASN A N 1
ATOM 717 C CA . ASN A 1 88 ? 5.185 -1.879 4.858 1.00 60.56 88 ASN A CA 1
ATOM 718 C C . ASN A 1 88 ? 4.362 -0.629 5.244 1.00 60.56 88 ASN A C 1
ATOM 720 O O . ASN A 1 88 ? 3.367 -0.738 5.954 1.00 60.56 88 ASN A O 1
ATOM 724 N N . CYS A 1 89 ? 4.721 0.552 4.737 1.00 69.69 89 CYS A N 1
ATOM 725 C CA . CYS A 1 89 ? 4.034 1.818 4.988 1.00 69.69 89 CYS A CA 1
ATOM 726 C C . CYS A 1 89 ? 3.044 2.162 3.864 1.00 69.69 89 CYS A C 1
ATOM 728 O O . CYS A 1 89 ? 2.576 3.297 3.728 1.00 69.69 89 CYS A O 1
ATOM 730 N N . LEU A 1 90 ? 2.680 1.166 3.057 1.00 68.94 90 LEU A N 1
ATOM 731 C CA . LEU A 1 90 ? 1.677 1.303 2.012 1.00 68.94 90 LEU A CA 1
ATOM 732 C C . LEU A 1 90 ? 0.371 1.983 2.489 1.00 68.94 90 LEU A C 1
ATOM 734 O O . LEU A 1 90 ? -0.139 2.793 1.723 1.00 68.94 90 LEU A O 1
ATOM 738 N N . PRO A 1 91 ? -0.138 1.786 3.726 1.00 67.56 91 PRO A N 1
ATOM 739 C CA . PRO A 1 91 ? -1.370 2.450 4.177 1.00 67.56 91 PRO A CA 1
ATOM 740 C C . PRO A 1 91 ? -1.221 3.965 4.263 1.00 67.56 91 PRO A C 1
ATOM 742 O O . PRO A 1 91 ? -2.021 4.700 3.688 1.00 67.56 91 PRO A O 1
ATOM 745 N N . GLY A 1 92 ? -0.159 4.432 4.926 1.00 68.25 92 GLY A N 1
ATOM 746 C CA . GLY A 1 92 ? 0.135 5.858 5.053 1.00 68.25 92 GLY A CA 1
ATOM 747 C C . GLY A 1 92 ? 0.445 6.508 3.705 1.00 68.25 92 GLY A C 1
ATOM 748 O O . GLY A 1 92 ? 0.073 7.659 3.476 1.00 68.25 92 GLY A O 1
ATOM 749 N N . ARG A 1 93 ? 1.073 5.760 2.785 1.00 74.44 93 ARG A N 1
ATOM 750 C CA . ARG A 1 93 ? 1.347 6.235 1.423 1.00 74.44 93 ARG A CA 1
ATOM 751 C C . ARG A 1 93 ? 0.082 6.304 0.572 1.00 74.44 93 ARG A C 1
ATOM 753 O O . ARG A 1 93 ? -0.068 7.300 -0.116 1.00 74.44 93 ARG A O 1
ATOM 760 N N . ILE A 1 94 ? -0.821 5.317 0.652 1.00 74.62 94 ILE A N 1
ATOM 761 C CA . ILE A 1 94 ? -2.091 5.276 -0.100 1.00 74.62 94 ILE A CA 1
ATOM 762 C C . ILE A 1 94 ? -3.004 6.448 0.249 1.00 74.62 94 ILE A C 1
ATOM 764 O O . ILE A 1 94 ? -3.560 7.065 -0.653 1.00 74.62 94 ILE A O 1
ATOM 768 N N . ILE A 1 95 ? -3.133 6.785 1.534 1.00 73.88 95 ILE A N 1
ATOM 769 C CA . ILE A 1 95 ? -3.985 7.901 1.983 1.00 73.88 95 ILE A CA 1
ATOM 770 C C . ILE A 1 95 ? -3.508 9.239 1.399 1.00 73.88 95 ILE A C 1
ATOM 772 O O . ILE A 1 95 ? -4.317 10.111 1.099 1.00 73.88 95 ILE A O 1
ATOM 776 N N . HIS A 1 96 ? -2.199 9.372 1.190 1.00 74.94 96 HIS A N 1
ATOM 777 C CA . HIS A 1 96 ? -1.560 10.559 0.632 1.00 74.94 96 HIS A CA 1
ATOM 778 C C . HIS A 1 96 ? -1.090 10.352 -0.816 1.00 74.94 96 HIS A C 1
ATOM 780 O O . HIS A 1 96 ? -0.219 11.086 -1.293 1.00 74.94 96 HIS A O 1
ATOM 786 N N . LEU A 1 97 ? -1.630 9.348 -1.523 1.00 78.75 97 LEU A N 1
ATOM 787 C CA . LEU A 1 97 ? -1.301 9.139 -2.927 1.00 78.75 97 LEU A CA 1
ATOM 788 C C . LEU A 1 97 ? -1.820 10.318 -3.732 1.00 78.75 97 LEU A C 1
ATOM 790 O O . LEU A 1 97 ? -3.004 10.641 -3.725 1.00 78.75 97 LEU A O 1
ATOM 794 N N . ASN A 1 98 ? -0.909 10.931 -4.466 1.00 81.31 98 ASN A N 1
ATOM 795 C CA . ASN A 1 98 ? -1.215 12.007 -5.371 1.00 81.31 98 ASN A CA 1
ATOM 796 C C . ASN A 1 98 ? -0.647 11.619 -6.734 1.00 81.31 98 ASN A C 1
ATOM 798 O O . ASN A 1 98 ? 0.555 11.703 -6.989 1.00 81.31 98 ASN A O 1
ATOM 802 N N . LEU A 1 99 ? -1.555 11.141 -7.581 1.00 86.12 99 LEU A N 1
ATOM 803 C CA . LEU A 1 99 ? -1.269 10.738 -8.951 1.00 86.12 99 LEU A CA 1
ATOM 804 C C . LEU A 1 99 ? -1.424 11.897 -9.934 1.00 86.12 99 LEU A C 1
ATOM 806 O O . LEU A 1 99 ? -1.169 11.699 -11.123 1.00 86.12 99 LEU A O 1
ATOM 810 N N . SER A 1 100 ? -1.782 13.098 -9.459 1.00 84.69 100 SER A N 1
ATOM 811 C CA . SER A 1 100 ? -1.868 14.270 -10.324 1.00 84.69 100 SER A CA 1
ATOM 812 C C . SER A 1 100 ? -0.535 14.479 -11.032 1.00 84.69 100 SER A C 1
ATOM 814 O O . SER A 1 100 ? 0.540 14.171 -10.510 1.00 84.69 100 SER A O 1
ATOM 816 N N . SER A 1 101 ? -0.592 14.982 -12.260 1.00 84.00 101 SER A N 1
ATOM 817 C CA . SER A 1 101 ? 0.593 15.131 -13.118 1.00 84.00 101 SER A CA 1
ATOM 818 C C . SER A 1 101 ? 1.320 13.817 -13.462 1.00 84.00 101 SER A C 1
ATOM 820 O O . SER A 1 101 ? 2.388 13.871 -14.073 1.00 84.00 101 SER A O 1
ATOM 822 N N . SER A 1 102 ? 0.764 12.649 -13.120 1.00 86.25 102 SER A N 1
ATOM 823 C CA . SER A 1 102 ? 1.205 11.350 -13.632 1.00 86.25 102 SER A CA 1
ATOM 824 C C . SER A 1 102 ? 0.212 10.820 -14.677 1.00 86.25 102 SER A C 1
ATOM 826 O O . SER A 1 102 ? -0.963 11.182 -14.647 1.00 86.25 102 SER A O 1
ATOM 828 N N . PRO A 1 103 ? 0.632 9.921 -15.582 1.00 88.25 103 PRO A N 1
ATOM 829 C CA . PRO A 1 103 ? -0.292 9.277 -16.518 1.00 88.25 103 PRO A CA 1
ATOM 830 C C . PRO A 1 103 ? -1.306 8.319 -15.873 1.00 88.25 103 PRO A C 1
ATOM 832 O O . PRO A 1 103 ? -2.160 7.787 -16.575 1.00 88.25 103 PRO A O 1
ATOM 835 N N . PHE A 1 104 ? -1.183 8.071 -14.566 1.00 88.12 104 PHE A N 1
ATOM 836 C CA . PHE A 1 104 ? -2.077 7.221 -13.777 1.00 88.12 104 PHE A CA 1
ATOM 837 C C . PHE A 1 104 ? -3.146 8.030 -13.035 1.00 88.12 104 PHE A C 1
ATOM 839 O O . PHE A 1 104 ? -3.859 7.474 -12.203 1.00 88.12 104 PHE A O 1
ATOM 846 N N . ASP A 1 105 ? -3.231 9.338 -13.295 1.00 84.88 105 ASP A N 1
ATOM 847 C CA . ASP A 1 105 ? -4.303 10.179 -12.779 1.00 84.88 105 ASP A CA 1
ATOM 848 C C . ASP A 1 105 ? -5.635 9.711 -13.377 1.00 84.88 105 ASP A C 1
ATOM 850 O O . ASP A 1 105 ? -5.832 9.770 -14.594 1.00 84.88 105 ASP A O 1
ATOM 854 N N . ASP A 1 106 ? -6.528 9.190 -12.536 1.00 75.12 106 ASP A N 1
ATOM 855 C CA . ASP A 1 106 ? -7.863 8.785 -12.960 1.00 75.12 106 ASP A CA 1
ATOM 856 C C . ASP A 1 106 ? -8.825 9.968 -12.762 1.00 75.12 106 ASP A C 1
ATOM 858 O O . ASP A 1 106 ? -9.189 10.276 -11.620 1.00 75.12 106 ASP A O 1
ATOM 862 N N . PRO A 1 107 ? -9.285 10.625 -13.843 1.00 65.81 107 PRO A N 1
ATOM 863 C CA . PRO A 1 107 ? -10.223 11.737 -13.741 1.00 65.81 107 PRO A CA 1
ATOM 864 C C . PRO A 1 107 ? -11.594 11.326 -13.171 1.00 65.81 107 PRO A C 1
ATOM 866 O O . PRO A 1 107 ? -12.395 12.194 -12.832 1.00 65.81 107 PRO A O 1
ATOM 869 N N . ALA A 1 108 ? -11.895 10.027 -13.046 1.00 64.38 108 ALA A N 1
ATOM 870 C CA . ALA A 1 108 ? -13.077 9.542 -12.331 1.00 64.38 108 ALA A CA 1
ATOM 871 C C . ALA A 1 108 ? -12.864 9.443 -10.806 1.00 64.38 108 ALA A C 1
ATOM 873 O O . ALA A 1 108 ? -13.840 9.437 -10.057 1.00 64.38 108 ALA A O 1
ATOM 874 N N . LEU A 1 109 ? -11.614 9.389 -10.326 1.00 59.22 109 LEU A N 1
ATOM 875 C CA . LEU A 1 109 ? -11.276 9.461 -8.896 1.00 59.22 109 LEU A CA 1
ATOM 876 C C . LEU A 1 109 ? -11.068 10.906 -8.416 1.00 59.22 109 LEU A C 1
ATOM 878 O O . LEU A 1 109 ? -11.152 11.166 -7.215 1.00 59.22 109 LEU A O 1
ATOM 882 N N . SER A 1 110 ? -10.868 11.858 -9.334 1.00 54.84 110 SER A N 1
ATOM 883 C CA . SER A 1 110 ? -10.750 13.285 -9.014 1.00 54.84 110 SER A CA 1
ATOM 884 C C . SER A 1 110 ? -12.075 13.957 -8.630 1.00 54.84 110 SER A C 1
ATOM 886 O O . SER A 1 110 ? -12.068 15.127 -8.277 1.00 54.84 110 SER A O 1
ATOM 888 N N . GLU A 1 111 ? -13.217 13.256 -8.634 1.00 51.56 111 GLU A N 1
ATOM 889 C CA . GLU A 1 111 ? -14.475 13.800 -8.083 1.00 51.56 111 GLU A CA 1
ATOM 890 C C . GLU A 1 111 ? -14.489 13.855 -6.542 1.00 51.56 111 GLU A C 1
ATOM 892 O O . GLU A 1 111 ? -15.428 14.375 -5.939 1.00 51.56 111 GLU A O 1
ATOM 897 N N . VAL A 1 112 ? -13.425 13.381 -5.886 1.00 53.94 112 VAL A N 1
ATOM 898 C CA . VAL A 1 112 ? -13.180 13.601 -4.457 1.00 53.94 112 VAL A CA 1
ATOM 899 C C . VAL A 1 112 ? -12.173 14.748 -4.294 1.00 53.94 112 VAL A C 1
ATOM 901 O O . VAL A 1 112 ? -11.115 14.608 -3.688 1.00 53.94 112 VAL A O 1
ATOM 904 N N . GLU A 1 113 ? -12.482 15.907 -4.882 1.00 49.34 113 GLU A N 1
ATOM 905 C CA . GLU A 1 113 ? -11.705 17.139 -4.711 1.00 49.34 113 GLU A CA 1
ATOM 906 C C . GLU A 1 113 ? -11.753 17.603 -3.243 1.00 49.34 113 GLU A C 1
ATOM 908 O O . GLU A 1 113 ? -12.715 18.199 -2.768 1.00 49.34 113 GLU A O 1
ATOM 913 N N . ASN A 1 114 ? -10.707 17.234 -2.504 1.00 57.94 114 ASN A N 1
ATOM 914 C CA . ASN A 1 114 ? -9.838 18.087 -1.690 1.00 57.94 114 ASN A CA 1
ATOM 915 C C . ASN A 1 114 ? -10.401 19.439 -1.189 1.00 57.94 114 ASN A C 1
ATOM 917 O O . ASN A 1 114 ? -9.803 20.492 -1.411 1.00 57.94 114 ASN A O 1
ATOM 921 N N . ASP A 1 115 ? -11.501 19.414 -0.441 1.00 38.50 115 ASP A N 1
ATOM 922 C CA . ASP A 1 115 ? -11.886 20.515 0.447 1.00 38.50 115 ASP A CA 1
ATOM 923 C C . ASP A 1 115 ? -11.330 20.230 1.852 1.00 38.50 115 ASP A C 1
ATOM 925 O O . ASP A 1 115 ? -12.002 19.651 2.705 1.00 38.50 115 ASP A O 1
ATOM 929 N N . GLY A 1 116 ? -10.034 20.505 2.063 1.00 55.53 116 GLY A N 1
ATOM 930 C CA . GLY A 1 116 ? -9.379 20.378 3.379 1.00 55.53 116 GLY A CA 1
ATOM 931 C C . GLY A 1 116 ? -9.503 18.986 4.017 1.00 55.53 116 GLY A C 1
ATOM 932 O O . GLY A 1 116 ? -9.699 18.863 5.228 1.00 55.53 116 GLY A O 1
ATOM 933 N N . GLN A 1 117 ? -9.456 17.949 3.180 1.00 56.94 117 GLN A N 1
ATOM 934 C CA . GLN A 1 117 ? -10.030 16.637 3.448 1.00 56.94 117 GLN A CA 1
ATOM 935 C C . GLN A 1 117 ? -9.222 15.846 4.478 1.00 56.94 117 GLN A C 1
ATOM 937 O O . GLN A 1 117 ? -8.130 15.342 4.241 1.00 56.94 117 GLN A O 1
ATOM 942 N N . PHE A 1 118 ? -9.789 15.752 5.664 1.00 70.25 118 PHE A N 1
ATOM 943 C CA . PHE A 1 118 ? -9.214 15.064 6.796 1.00 70.25 118 PHE A CA 1
ATOM 944 C C . PHE A 1 118 ? -9.575 13.581 6.770 1.00 70.25 118 PHE A C 1
ATOM 946 O O . PHE A 1 118 ? -10.757 13.223 6.794 1.00 70.25 118 PHE A O 1
ATOM 953 N N . TYR A 1 119 ? -8.573 12.701 6.755 1.00 80.44 119 TYR A N 1
ATOM 954 C CA . TYR A 1 119 ? -8.815 11.268 6.859 1.00 80.44 119 TYR A CA 1
ATOM 955 C C . TYR A 1 119 ? -9.205 10.916 8.300 1.00 80.44 119 TYR A C 1
ATOM 957 O O . TYR A 1 119 ? -8.369 10.833 9.200 1.00 80.44 119 TYR A O 1
ATOM 965 N N . PHE A 1 120 ? -10.511 10.737 8.523 1.00 85.50 120 PHE A N 1
ATOM 966 C CA . PHE A 1 120 ? -11.085 10.541 9.857 1.00 85.50 120 PHE A CA 1
ATOM 967 C C . PHE A 1 120 ? -10.363 9.472 10.700 1.00 85.50 120 PHE A C 1
ATOM 969 O O . PHE A 1 120 ? -10.094 9.755 11.868 1.00 85.50 120 PHE A O 1
ATOM 976 N N . PRO A 1 121 ? -9.997 8.286 10.167 1.00 88.00 121 PRO A N 1
ATOM 977 C CA . PRO A 1 121 ? -9.278 7.288 10.955 1.00 88.00 121 PRO A CA 1
ATOM 978 C C . PRO A 1 121 ? -7.923 7.752 11.503 1.00 88.00 121 PRO A C 1
ATOM 980 O O . PRO A 1 121 ? -7.616 7.465 12.659 1.00 88.00 121 PRO A O 1
ATOM 983 N N . GLU A 1 122 ? -7.135 8.487 10.714 1.00 85.06 122 GLU A N 1
ATOM 984 C CA . GLU A 1 122 ? -5.825 8.999 11.139 1.00 85.06 122 GLU A CA 1
ATOM 985 C C . GLU A 1 122 ? -5.974 10.030 12.254 1.00 85.06 122 GLU A C 1
ATOM 987 O O . GLU A 1 122 ? -5.336 9.929 13.305 1.00 85.06 122 GLU A O 1
ATOM 992 N N . TRP A 1 123 ? -6.882 10.989 12.080 1.00 86.94 123 TRP A N 1
ATOM 993 C CA . TRP A 1 123 ? -7.147 11.956 13.134 1.00 86.94 123 TRP A CA 1
ATOM 994 C C . TRP A 1 123 ? -7.667 11.312 14.411 1.00 86.94 123 TRP A C 1
ATOM 996 O O . TRP A 1 123 ? -7.197 11.647 15.500 1.00 86.94 123 TRP A O 1
ATOM 1006 N N . ALA A 1 124 ? -8.642 10.409 14.285 1.00 89.94 124 ALA A N 1
ATOM 1007 C CA . ALA A 1 124 ? -9.267 9.776 15.432 1.00 89.94 124 ALA A CA 1
ATOM 1008 C C . ALA A 1 124 ? -8.222 9.000 16.240 1.00 89.94 124 ALA A C 1
ATOM 1010 O O . ALA A 1 124 ? -8.190 9.111 17.466 1.00 89.94 124 ALA A O 1
ATOM 1011 N N . TYR A 1 125 ? -7.317 8.291 15.555 1.00 89.94 125 TYR A N 1
ATOM 1012 C CA . TYR A 1 125 ? -6.187 7.614 16.182 1.00 89.94 125 TYR A CA 1
ATOM 1013 C C . TYR A 1 125 ? -5.318 8.595 16.981 1.00 89.94 125 TYR A C 1
ATOM 1015 O O . TYR A 1 125 ? -5.102 8.401 18.175 1.00 89.94 125 TYR A O 1
ATOM 1023 N N . HIS A 1 126 ? -4.873 9.688 16.359 1.00 88.81 126 HIS A N 1
ATOM 1024 C CA . HIS A 1 126 ? -3.990 10.664 16.999 1.00 88.81 126 HIS A CA 1
ATOM 1025 C C . HIS A 1 126 ? -4.637 11.436 18.158 1.00 88.81 126 HIS A C 1
ATOM 1027 O O . HIS A 1 126 ? -3.957 11.808 19.115 1.00 88.81 126 HIS A O 1
ATOM 1033 N N . ARG A 1 127 ? -5.944 11.694 18.087 1.00 90.00 127 ARG A N 1
ATOM 1034 C CA . ARG A 1 127 ? -6.726 12.300 19.173 1.00 90.00 127 ARG A CA 1
ATOM 1035 C C . ARG A 1 127 ? -6.780 11.354 20.378 1.00 90.00 127 ARG A C 1
ATOM 1037 O O . ARG A 1 127 ? -6.470 11.760 21.497 1.00 90.00 127 ARG A O 1
ATOM 1044 N N . LEU A 1 128 ? -7.091 10.078 20.131 1.00 90.38 128 LEU A N 1
ATOM 1045 C CA . LEU A 1 128 ? -7.147 9.041 21.163 1.00 90.38 128 LEU A CA 1
ATOM 1046 C C . LEU A 1 128 ? -5.772 8.756 21.782 1.00 90.38 128 LEU A C 1
ATOM 1048 O O . LEU A 1 128 ? -5.677 8.599 22.996 1.00 90.38 128 LEU A O 1
ATOM 1052 N N . GLU A 1 129 ? -4.705 8.741 20.981 1.00 89.56 129 GLU A N 1
ATOM 1053 C CA . GLU A 1 129 ? -3.322 8.555 21.444 1.00 89.56 129 GLU A CA 1
ATOM 1054 C C . GLU A 1 129 ? -2.887 9.655 22.424 1.00 89.56 129 GLU A C 1
ATOM 1056 O O . GLU A 1 129 ? -2.210 9.382 23.415 1.00 89.56 129 GLU A O 1
ATOM 1061 N N . ARG A 1 130 ? -3.331 10.898 22.196 1.00 88.38 130 ARG A N 1
ATOM 1062 C CA . ARG A 1 130 ? -3.092 12.034 23.102 1.00 88.38 130 ARG A CA 1
ATOM 1063 C C . ARG A 1 130 ? -4.034 12.063 24.312 1.00 88.38 130 ARG A C 1
ATOM 1065 O O . ARG A 1 130 ? -3.911 12.955 25.147 1.00 88.38 130 ARG A O 1
ATOM 1072 N N . GLY A 1 131 ? -4.966 11.112 24.414 1.00 84.31 131 GLY A N 1
ATOM 1073 C CA . GLY A 1 131 ? -5.995 11.079 25.456 1.00 84.31 131 GLY A CA 1
ATOM 1074 C C . GLY A 1 131 ? -7.043 12.186 25.317 1.00 84.31 131 GLY A C 1
ATOM 1075 O O . GLY A 1 131 ? -7.726 12.518 26.285 1.00 84.31 131 GLY A O 1
ATOM 1076 N N . GLU A 1 132 ? -7.162 12.786 24.134 1.00 84.75 132 GLU A N 1
ATOM 1077 C CA . GLU A 1 132 ? -8.076 13.891 23.878 1.00 84.75 132 GLU A CA 1
ATOM 1078 C C . GLU A 1 132 ? -9.484 13.381 23.540 1.00 84.75 132 GLU A C 1
ATOM 1080 O O . GLU A 1 132 ? -9.671 12.284 23.009 1.00 84.75 132 GLU A O 1
ATOM 1085 N N . ASP A 1 133 ? -10.501 14.191 23.837 1.00 80.62 133 ASP A N 1
ATOM 1086 C CA . ASP A 1 133 ? -11.871 13.860 23.454 1.00 80.62 133 ASP A CA 1
ATOM 1087 C C . ASP A 1 133 ? -12.108 14.059 21.950 1.00 80.62 133 ASP A C 1
ATOM 1089 O O . ASP A 1 133 ? -11.620 15.028 21.360 1.00 80.62 133 ASP A O 1
ATOM 1093 N N . LEU A 1 134 ? -12.913 13.182 21.343 1.00 83.00 134 LEU A N 1
ATOM 1094 C CA . LEU A 1 134 ? -13.278 13.229 19.922 1.00 83.00 134 LEU A CA 1
ATOM 1095 C C . LEU A 1 134 ? -14.224 14.401 19.579 1.00 83.00 134 LEU A C 1
ATOM 1097 O O . LEU A 1 134 ? -14.671 14.516 18.443 1.00 83.00 134 LEU A O 1
ATOM 1101 N N . GLY A 1 135 ? -14.484 15.317 20.517 1.00 68.38 135 GLY A N 1
ATOM 1102 C CA . GLY A 1 135 ? -15.155 16.585 20.252 1.00 68.38 135 GLY A CA 1
ATOM 1103 C C . GLY A 1 135 ? -16.668 16.443 20.173 1.00 68.38 135 GLY A C 1
ATOM 1104 O O . GLY A 1 135 ? -17.307 17.152 19.395 1.00 68.38 135 GLY A O 1
ATOM 1105 N N . VAL A 1 136 ? -17.252 15.544 20.968 1.00 71.62 136 VAL A N 1
ATOM 1106 C CA . VAL A 1 136 ? -18.708 15.388 21.033 1.00 71.62 136 VAL A CA 1
ATOM 1107 C C . VAL A 1 136 ? -19.255 16.469 21.967 1.00 71.62 136 VAL A C 1
ATOM 1109 O O . VAL A 1 136 ? -19.442 16.271 23.160 1.00 71.62 136 VAL A O 1
ATOM 1112 N N . THR A 1 137 ? -19.478 17.665 21.422 1.00 59.22 137 THR A N 1
ATOM 1113 C CA . THR A 1 137 ? -19.795 18.900 22.170 1.00 59.22 137 THR A CA 1
ATOM 1114 C C . THR A 1 137 ? -21.159 18.911 22.879 1.00 59.22 137 THR A C 1
ATOM 1116 O O . THR A 1 137 ? -21.522 19.922 23.478 1.00 59.22 137 THR A O 1
ATOM 1119 N N . THR A 1 138 ? -21.919 17.813 22.818 1.00 58.56 138 THR A N 1
ATOM 1120 C CA . THR A 1 138 ? -23.282 17.690 23.372 1.00 58.56 138 THR A CA 1
ATOM 1121 C C . THR A 1 138 ? -23.539 16.377 24.121 1.00 58.56 138 THR A C 1
ATOM 1123 O O . THR A 1 138 ? -24.685 16.118 24.470 1.00 58.56 138 THR A O 1
ATOM 1126 N N . ALA A 1 139 ? -22.501 15.575 24.377 1.00 61.06 139 ALA A N 1
ATOM 1127 C CA . ALA A 1 139 ? -22.647 14.238 24.947 1.00 61.06 139 ALA A CA 1
ATOM 1128 C C . ALA A 1 139 ? -22.568 14.207 26.479 1.00 61.06 139 ALA A C 1
ATOM 1130 O O . ALA A 1 139 ? -21.696 14.846 27.072 1.00 61.06 139 ALA A O 1
ATOM 1131 N N . ASP A 1 140 ? -23.443 13.406 27.092 1.00 72.88 140 ASP A N 1
ATOM 1132 C CA . ASP A 1 140 ? -23.266 12.920 28.465 1.00 72.88 140 ASP A CA 1
ATOM 1133 C C . ASP A 1 140 ? -22.011 12.018 28.538 1.00 72.88 140 ASP A C 1
ATOM 1135 O O . ASP A 1 140 ? -21.589 11.447 27.526 1.00 72.88 140 ASP A O 1
ATOM 1139 N N . ASP A 1 141 ? -21.413 11.853 29.725 1.00 76.38 141 ASP A N 1
ATOM 1140 C CA . ASP A 1 141 ? -20.172 11.069 29.911 1.00 76.38 141 ASP A CA 1
ATOM 1141 C C . ASP A 1 141 ? -20.270 9.644 29.311 1.00 76.38 141 ASP A C 1
ATOM 1143 O O . ASP A 1 141 ? -19.306 9.135 28.731 1.00 76.38 141 ASP A O 1
ATOM 1147 N N . ASP A 1 142 ? -21.463 9.039 29.363 1.00 79.44 142 ASP A N 1
ATOM 1148 C CA . ASP A 1 142 ? -21.763 7.717 28.799 1.00 79.44 142 ASP A CA 1
ATOM 1149 C C . ASP A 1 142 ? -21.666 7.686 27.259 1.00 79.44 142 ASP A C 1
ATOM 1151 O O . ASP A 1 142 ? -21.175 6.719 26.669 1.00 79.44 142 ASP A O 1
ATOM 1155 N N . GLU A 1 143 ? -22.111 8.744 26.575 1.00 82.19 143 GLU A N 1
ATOM 1156 C CA . GLU A 1 143 ? -22.072 8.830 25.109 1.00 82.19 143 GLU A CA 1
ATOM 1157 C C . GLU A 1 143 ? -20.639 9.016 24.602 1.00 82.19 143 GLU A C 1
ATOM 1159 O O . GLU A 1 143 ? -20.242 8.400 23.607 1.00 82.19 143 GLU A O 1
ATOM 1164 N N . VAL A 1 144 ? -19.830 9.798 25.324 1.00 82.50 144 VAL A N 1
ATOM 1165 C CA . VAL A 1 144 ? -18.394 9.937 25.047 1.00 82.50 144 VAL A CA 1
ATOM 1166 C C . VAL A 1 144 ? -17.691 8.582 25.161 1.00 82.50 144 VAL A C 1
ATOM 1168 O O . VAL A 1 144 ? -16.872 8.235 24.303 1.00 82.50 144 VAL A O 1
ATOM 1171 N N . GLU A 1 145 ? -18.025 7.783 26.180 1.00 85.94 145 GLU A N 1
ATOM 1172 C CA . GLU A 1 145 ? -17.458 6.443 26.352 1.00 85.94 145 GLU A CA 1
ATOM 1173 C C . GLU A 1 145 ? -17.835 5.506 25.193 1.00 85.94 145 GLU A C 1
ATOM 1175 O O . GLU A 1 145 ? -16.977 4.796 24.654 1.00 85.94 145 GLU A O 1
ATOM 1180 N N . ILE A 1 146 ? -19.098 5.537 24.754 1.00 88.38 146 ILE A N 1
ATOM 1181 C CA . ILE A 1 146 ? -19.579 4.749 23.612 1.00 88.38 146 ILE A CA 1
ATOM 1182 C C . ILE A 1 146 ? -18.826 5.135 22.335 1.00 88.38 146 ILE A C 1
ATOM 1184 O O . ILE A 1 146 ? -18.330 4.254 21.628 1.00 88.38 146 ILE A O 1
ATOM 1188 N N . VAL A 1 147 ? -18.691 6.431 22.044 1.00 89.31 147 VAL A N 1
ATOM 1189 C CA . VAL A 1 147 ? -18.000 6.909 20.836 1.00 89.31 147 VAL A CA 1
ATOM 1190 C C . VAL A 1 147 ? -16.526 6.513 20.854 1.00 89.31 147 VAL A C 1
ATOM 1192 O O . VAL A 1 147 ? -16.014 6.019 19.845 1.00 89.31 147 VAL A O 1
ATOM 1195 N N . LYS A 1 148 ? -15.845 6.646 21.998 1.00 90.19 148 LYS A N 1
ATOM 1196 C CA . LYS A 1 148 ? -14.455 6.191 22.148 1.00 90.19 148 LYS A CA 1
ATOM 1197 C C . LYS A 1 148 ? -14.338 4.686 21.916 1.00 90.19 148 LYS A C 1
ATOM 1199 O O . LYS A 1 148 ? -13.496 4.261 21.127 1.00 90.19 148 LYS A O 1
ATOM 1204 N N . LYS A 1 149 ? -15.217 3.884 22.523 1.00 92.12 149 LYS A N 1
ATOM 1205 C CA . LYS A 1 149 ? -15.242 2.423 22.358 1.00 92.12 149 LYS A CA 1
ATOM 1206 C C . LYS A 1 149 ? -15.433 2.017 20.898 1.00 92.12 149 LYS A C 1
ATOM 1208 O O . LYS A 1 149 ? -14.644 1.231 20.373 1.00 92.12 149 LYS A O 1
ATOM 1213 N N . LEU A 1 150 ? -16.440 2.579 20.231 1.00 93.19 150 LEU A N 1
ATOM 1214 C CA . LEU A 1 150 ? -16.722 2.303 18.822 1.00 93.19 150 LEU A CA 1
ATOM 1215 C C . LEU A 1 150 ? -15.550 2.705 17.929 1.00 93.19 150 LEU A C 1
ATOM 1217 O O . LEU A 1 150 ? -15.167 1.934 17.052 1.00 93.19 150 LEU A O 1
ATOM 1221 N N . THR A 1 151 ? -14.943 3.864 18.186 1.00 93.00 151 THR A N 1
ATOM 1222 C CA . THR A 1 151 ? -13.780 4.338 17.430 1.00 93.00 151 THR A CA 1
ATOM 1223 C C . THR A 1 151 ? -12.587 3.401 17.594 1.00 93.00 151 THR A C 1
ATOM 1225 O O . THR A 1 151 ? -11.996 2.995 16.597 1.00 93.00 151 THR A O 1
ATOM 1228 N N . VAL A 1 152 ? -12.257 2.978 18.819 1.00 93.12 152 VAL A N 1
ATOM 1229 C CA . VAL A 1 152 ? -11.145 2.042 19.060 1.00 93.12 152 VAL A CA 1
ATOM 1230 C C . VAL A 1 152 ? -11.402 0.695 18.382 1.00 93.12 152 VAL A C 1
ATOM 1232 O O . VAL A 1 152 ? -10.522 0.173 17.698 1.00 93.12 152 VAL A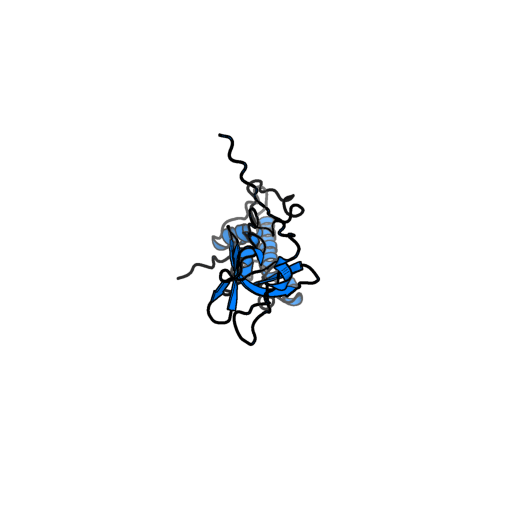 O 1
ATOM 1235 N N . VAL A 1 153 ? -12.611 0.138 18.507 1.00 94.88 153 VAL A N 1
ATOM 1236 C CA . VAL A 1 153 ? -12.971 -1.122 17.834 1.00 94.88 153 VAL A CA 1
ATOM 1237 C C . VAL A 1 153 ? -12.906 -0.974 16.311 1.00 94.88 153 VAL A C 1
ATOM 1239 O O . VAL A 1 153 ? -12.393 -1.867 15.633 1.00 94.88 153 VAL A O 1
ATOM 1242 N N . ALA A 1 154 ? -13.374 0.150 15.764 1.00 94.31 154 ALA A N 1
ATOM 1243 C CA . ALA A 1 154 ? -13.290 0.438 14.337 1.00 94.31 154 ALA A CA 1
ATOM 1244 C C . ALA A 1 154 ? -11.831 0.510 13.866 1.00 94.31 154 ALA A C 1
ATOM 1246 O O . ALA A 1 154 ? -11.500 -0.144 12.880 1.00 94.31 154 ALA A O 1
ATOM 1247 N N . LEU A 1 155 ? -10.952 1.200 14.603 1.00 92.31 155 LEU A N 1
ATOM 1248 C CA . LEU A 1 155 ? -9.514 1.285 14.313 1.00 92.31 155 LEU A CA 1
ATOM 1249 C C . LEU A 1 155 ? -8.838 -0.098 14.287 1.00 92.31 155 LEU A C 1
ATOM 1251 O O . LEU A 1 155 ? -7.989 -0.345 13.432 1.00 92.31 155 LEU A O 1
ATOM 1255 N N . TRP A 1 156 ? -9.237 -1.026 15.164 1.00 92.94 156 TRP A N 1
ATOM 1256 C CA . TRP A 1 156 ? -8.800 -2.429 15.101 1.00 92.94 156 TRP A CA 1
ATOM 1257 C C . TRP A 1 156 ? -9.339 -3.159 13.862 1.00 92.94 156 TRP A C 1
ATOM 1259 O O . TRP A 1 156 ? -8.655 -3.985 13.261 1.00 92.94 156 TRP A O 1
ATOM 1269 N N . CYS A 1 157 ? -10.580 -2.876 13.468 1.00 93.44 157 CYS A N 1
ATOM 1270 C CA . CYS A 1 157 ? -11.229 -3.540 12.341 1.00 93.44 157 CYS A CA 1
ATOM 1271 C C . CYS A 1 157 ? -10.750 -3.046 10.973 1.00 93.44 157 CYS A C 1
ATOM 1273 O O . CYS A 1 157 ? -10.991 -3.746 9.992 1.00 93.44 157 CYS A O 1
ATOM 1275 N N . ILE A 1 158 ? -10.121 -1.876 10.882 1.00 88.38 158 ILE A N 1
ATOM 1276 C CA . ILE A 1 158 ? -9.586 -1.315 9.629 1.00 88.38 158 ILE A CA 1
ATOM 1277 C C . ILE A 1 158 ? -8.058 -1.413 9.541 1.00 88.38 158 ILE A C 1
ATOM 1279 O O . ILE A 1 158 ? -7.463 -0.777 8.675 1.00 88.38 158 ILE A O 1
ATOM 1283 N N . GLN A 1 159 ? -7.426 -2.191 10.428 1.00 86.06 159 GLN A N 1
ATOM 1284 C CA . GLN A 1 159 ? -5.996 -2.475 10.343 1.00 86.06 159 GLN A CA 1
ATOM 1285 C C . GLN A 1 159 ? -5.637 -2.999 8.954 1.00 86.06 159 GLN A C 1
ATOM 1287 O O . GLN A 1 159 ? -6.349 -3.829 8.381 1.00 86.06 159 GLN A O 1
ATOM 1292 N N . TRP A 1 160 ? -4.533 -2.481 8.424 1.00 77.00 160 TRP A N 1
ATOM 1293 C CA . TRP A 1 160 ? -4.060 -2.849 7.100 1.00 77.00 160 TRP A CA 1
ATOM 1294 C C . TRP A 1 160 ? -3.473 -4.255 7.066 1.00 77.00 160 TRP A C 1
ATOM 1296 O O . TRP A 1 160 ? -3.740 -5.013 6.133 1.00 77.00 160 TRP A O 1
ATOM 1306 N N . ASP A 1 161 ? -2.691 -4.613 8.088 1.00 76.94 161 ASP A N 1
ATOM 1307 C CA . ASP A 1 161 ? -2.213 -5.979 8.234 1.00 76.94 161 ASP A CA 1
ATOM 1308 C C . ASP A 1 161 ? -3.382 -6.867 8.670 1.00 76.94 161 ASP A C 1
ATOM 1310 O O . ASP A 1 161 ? -3.991 -6.692 9.731 1.00 76.94 161 ASP A O 1
ATOM 1314 N N . LEU A 1 162 ? -3.694 -7.851 7.828 1.00 81.94 162 LEU A N 1
ATOM 1315 C CA . LEU A 1 162 ? -4.728 -8.843 8.105 1.00 81.94 162 LEU A CA 1
ATOM 1316 C C . LEU A 1 162 ? -4.453 -9.615 9.402 1.00 81.94 162 LEU A C 1
ATOM 1318 O O . LEU A 1 162 ? -5.399 -10.096 10.025 1.00 81.94 162 LEU A O 1
ATOM 1322 N N . SER A 1 163 ? -3.186 -9.726 9.803 1.00 84.88 163 SER A N 1
ATOM 1323 C CA . SER A 1 163 ? -2.739 -10.392 11.028 1.00 84.88 163 SER A CA 1
ATOM 1324 C C . SER A 1 163 ? -3.099 -9.599 12.285 1.00 84.88 163 SER A C 1
ATOM 1326 O O . SER A 1 163 ? -3.354 -10.201 13.330 1.00 84.88 163 SER A O 1
ATOM 1328 N N . ASP A 1 164 ? -3.168 -8.270 12.180 1.00 86.62 164 ASP A N 1
ATOM 1329 C CA . ASP A 1 164 ? -3.526 -7.379 13.288 1.00 86.62 164 ASP A CA 1
ATOM 1330 C C . ASP A 1 164 ? -5.044 -7.236 13.447 1.00 86.62 164 ASP A C 1
ATOM 1332 O O . ASP A 1 164 ? -5.543 -6.884 14.522 1.00 86.62 164 ASP A O 1
ATOM 1336 N N . ARG A 1 165 ? -5.811 -7.556 12.398 1.00 91.75 165 ARG A N 1
ATOM 1337 C CA . ARG A 1 165 ? -7.271 -7.500 12.437 1.00 91.75 165 ARG A CA 1
ATOM 1338 C C . ARG A 1 165 ? -7.830 -8.572 13.386 1.00 91.75 165 ARG A C 1
ATOM 1340 O O . ARG A 1 165 ? -7.626 -9.770 13.173 1.00 91.75 165 ARG A O 1
ATOM 1347 N N . PRO A 1 166 ? -8.613 -8.197 14.412 1.00 93.94 166 PRO A N 1
ATOM 1348 C CA . PRO A 1 166 ? -9.185 -9.175 15.322 1.00 93.94 166 PRO A CA 1
ATOM 1349 C C . PRO A 1 166 ? -10.268 -10.021 14.630 1.00 93.94 166 PRO A C 1
ATOM 1351 O O . PRO A 1 166 ? -11.027 -9.516 13.797 1.00 93.94 166 PRO A O 1
ATOM 1354 N N . PRO A 1 167 ? -10.429 -11.301 15.016 1.00 95.25 167 PRO A N 1
ATOM 1355 C CA . PRO A 1 167 ? -11.561 -12.100 14.566 1.00 95.25 167 PRO A CA 1
ATOM 1356 C C . PRO A 1 167 ? -12.869 -11.529 15.125 1.00 95.25 167 PRO A C 1
ATOM 1358 O O . PRO A 1 167 ? -12.897 -10.993 16.234 1.00 95.25 167 PRO A O 1
ATOM 1361 N N . MET A 1 168 ? -13.983 -11.745 14.421 1.00 95.00 168 MET A N 1
ATOM 1362 C CA . MET A 1 168 ? -15.296 -11.206 14.813 1.00 95.00 168 MET A CA 1
ATOM 1363 C C . MET A 1 168 ? -15.694 -11.561 16.255 1.00 95.00 168 MET A C 1
ATOM 1365 O O . MET A 1 168 ? -16.249 -10.737 16.970 1.00 95.00 168 MET A O 1
ATOM 1369 N N . LYS A 1 169 ? -15.334 -12.758 16.736 1.00 96.00 169 LYS A N 1
ATOM 1370 C CA . LYS A 1 169 ? -15.558 -13.153 18.136 1.00 96.00 169 LYS A CA 1
ATOM 1371 C C . LYS A 1 169 ? -14.893 -12.193 19.132 1.00 96.00 169 LYS A C 1
ATOM 1373 O O . LYS A 1 169 ? -15.488 -11.874 20.153 1.00 96.00 169 LYS A O 1
ATOM 1378 N N . LYS A 1 170 ? -13.669 -11.747 18.840 1.00 94.44 170 LYS A N 1
ATOM 1379 C CA . LYS A 1 170 ? -12.937 -10.790 19.676 1.00 94.44 170 LYS A CA 1
ATOM 1380 C C . LYS A 1 170 ? -13.524 -9.384 19.535 1.00 94.44 170 LYS A C 1
ATOM 1382 O O . LYS A 1 170 ? -13.657 -8.706 20.540 1.00 94.44 170 LYS A O 1
ATOM 1387 N N . VAL A 1 171 ? -13.956 -8.991 18.335 1.00 95.69 171 VAL A N 1
ATOM 1388 C CA . VAL A 1 171 ? -14.670 -7.719 18.106 1.00 95.69 171 VAL A CA 1
ATOM 1389 C C . VAL A 1 171 ? -15.941 -7.636 18.954 1.00 95.69 171 VAL A C 1
ATOM 1391 O O . VAL A 1 171 ? -16.144 -6.645 19.644 1.00 95.69 171 VAL A O 1
ATOM 1394 N N . VAL A 1 172 ? -16.761 -8.692 18.979 1.00 95.50 172 VAL A N 1
ATOM 1395 C CA . VAL A 1 172 ? -17.969 -8.746 19.824 1.00 95.50 172 VAL A CA 1
ATOM 1396 C C . VAL A 1 172 ? -17.609 -8.614 21.305 1.00 95.50 172 VAL A C 1
ATOM 1398 O O . VAL A 1 172 ? -18.201 -7.799 22.001 1.00 95.50 172 VAL A O 1
ATOM 1401 N N . GLN A 1 173 ? -16.575 -9.324 21.771 1.00 94.44 173 GLN A N 1
ATOM 1402 C CA . GLN A 1 173 ? -16.088 -9.190 23.150 1.00 94.44 173 GLN A CA 1
ATOM 1403 C C . GLN A 1 173 ? -15.615 -7.766 23.479 1.00 94.44 173 GLN A C 1
ATOM 1405 O O . GLN A 1 173 ? -15.844 -7.289 24.585 1.00 94.44 173 GLN A O 1
ATOM 1410 N N . MET A 1 174 ? -14.967 -7.083 22.531 1.00 94.12 174 MET A N 1
ATOM 1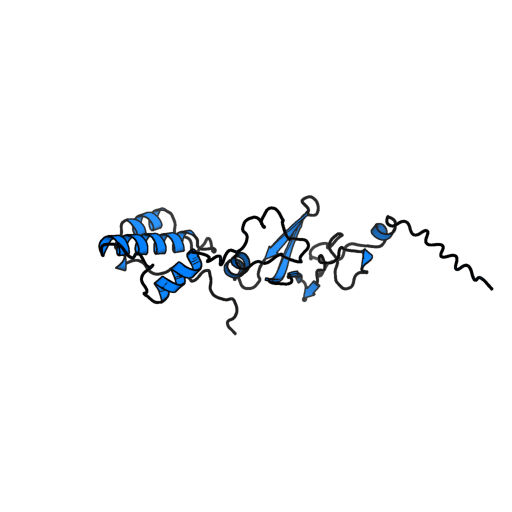411 C CA . MET A 1 174 ? -14.535 -5.691 22.693 1.00 94.12 174 MET A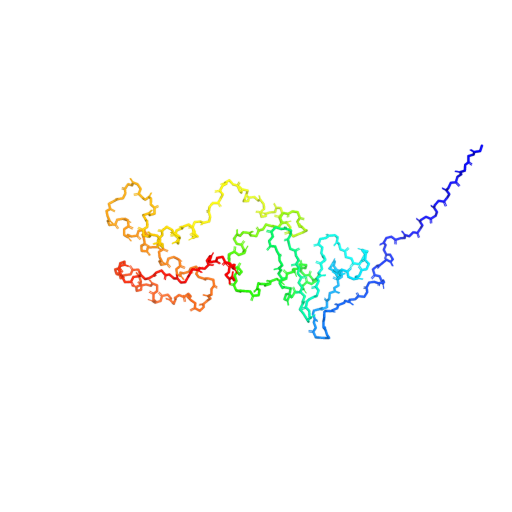 CA 1
ATOM 1412 C C . MET A 1 174 ? -15.726 -4.727 22.783 1.00 94.12 174 MET A C 1
ATOM 1414 O O . MET A 1 174 ? -15.668 -3.764 23.542 1.00 94.12 174 MET A O 1
ATOM 1418 N N . LEU A 1 175 ? -16.805 -4.991 22.039 1.00 94.50 175 LEU A N 1
ATOM 1419 C CA . LEU A 1 175 ? -18.033 -4.189 22.070 1.00 94.50 175 LEU A CA 1
ATOM 1420 C C . LEU A 1 175 ? -18.850 -4.415 23.354 1.00 94.50 175 LEU A C 1
ATOM 1422 O O . LEU A 1 175 ? -19.401 -3.461 23.897 1.00 94.50 175 LEU A O 1
ATOM 1426 N N . GLU A 1 176 ? -18.910 -5.655 23.846 1.00 93.31 176 GLU A N 1
ATOM 1427 C CA . GLU A 1 176 ? -19.622 -6.030 25.079 1.00 93.31 176 GLU A CA 1
ATOM 1428 C C . GLU A 1 176 ? -18.843 -5.668 26.361 1.00 93.31 176 GLU A C 1
ATOM 1430 O O . GLU A 1 176 ? -19.439 -5.516 27.428 1.00 93.31 176 GLU A O 1
ATOM 1435 N N . GLY A 1 177 ? -17.514 -5.533 26.274 1.00 88.25 177 GLY A N 1
ATOM 1436 C CA . GLY A 1 177 ? -16.627 -5.190 27.389 1.00 88.25 177 GLY A CA 1
ATOM 1437 C C . GLY A 1 177 ? -16.612 -3.700 27.766 1.00 88.25 177 GLY A C 1
ATOM 1438 O O . GLY A 1 177 ? -17.232 -2.857 27.118 1.00 88.25 177 GLY A O 1
ATOM 1439 N N . GLY A 1 178 ? -15.884 -3.353 28.833 1.00 84.75 178 GLY A N 1
ATOM 1440 C CA . GLY A 1 178 ? -15.672 -1.959 29.266 1.00 84.75 178 GLY A CA 1
ATOM 1441 C C . GLY A 1 178 ? -14.574 -1.248 28.465 1.00 84.75 178 GLY A C 1
ATOM 1442 O O . GLY A 1 178 ? -13.635 -1.907 28.011 1.00 84.75 178 GLY A O 1
ATOM 1443 N N . VAL A 1 179 ? -14.657 0.083 28.312 1.00 81.25 179 VAL A N 1
ATOM 1444 C CA . VAL A 1 179 ? -13.668 0.861 27.531 1.00 81.25 179 VAL A CA 1
ATOM 1445 C C . VAL A 1 179 ? -12.242 0.717 28.076 1.00 81.25 179 VAL A C 1
ATOM 1447 O O . VAL A 1 179 ? -11.303 0.600 27.298 1.00 81.25 179 VAL A O 1
ATOM 1450 N N . GLU A 1 180 ? -12.094 0.604 29.399 1.00 79.38 180 GLU A N 1
ATOM 1451 C CA . GLU A 1 180 ? -10.812 0.471 30.114 1.00 79.38 180 GLU A CA 1
ATOM 1452 C C . GLU A 1 180 ? -10.019 -0.789 29.727 1.00 79.38 180 GLU A C 1
ATOM 1454 O O . GLU A 1 180 ? -8.820 -0.891 29.971 1.00 79.38 180 GLU A O 1
ATOM 1459 N N . SER A 1 181 ? -10.690 -1.779 29.130 1.00 78.56 181 SER A N 1
ATOM 1460 C CA . SER A 1 181 ? -10.051 -3.009 28.651 1.00 78.56 181 SER A CA 1
ATOM 1461 C C . SER A 1 181 ? -9.490 -2.894 27.230 1.00 78.56 181 SER A C 1
ATOM 1463 O O . SER A 1 181 ? -8.806 -3.810 26.764 1.00 78.56 181 SER A O 1
ATOM 1465 N N . LEU A 1 182 ? -9.783 -1.794 26.530 1.00 85.94 182 LEU A N 1
ATOM 1466 C CA . LEU A 1 182 ? -9.405 -1.594 25.139 1.00 85.94 182 LEU A CA 1
ATOM 1467 C C . LEU A 1 182 ? -8.097 -0.813 25.038 1.00 85.94 182 LEU A C 1
ATOM 1469 O O . LEU A 1 182 ? -7.987 0.328 25.473 1.00 85.94 182 LEU A O 1
ATOM 1473 N N . LEU A 1 183 ? -7.113 -1.436 24.396 1.00 89.88 183 LEU A N 1
ATOM 1474 C CA . LEU A 1 183 ? -5.885 -0.774 23.974 1.00 89.88 183 LEU A CA 1
ATOM 1475 C C . LEU A 1 183 ? -6.048 -0.256 22.545 1.00 89.88 183 LEU A C 1
ATOM 1477 O O . LEU A 1 183 ? -6.782 -0.849 21.745 1.00 89.88 183 LEU A O 1
ATOM 1481 N N . LEU A 1 184 ? -5.332 0.819 22.215 1.00 91.12 184 LEU A N 1
ATOM 1482 C CA . LEU A 1 184 ? -5.214 1.259 20.829 1.00 91.12 184 LEU A CA 1
ATOM 1483 C C . LEU A 1 184 ? -4.515 0.174 19.991 1.00 91.12 184 LEU A C 1
ATOM 1485 O O . LEU A 1 184 ? -3.608 -0.496 20.497 1.00 91.12 184 LEU A O 1
ATOM 1489 N N . PRO A 1 185 ? -4.948 -0.035 18.736 1.00 91.00 185 PRO A N 1
ATOM 1490 C CA . PRO A 1 185 ? -4.236 -0.916 17.820 1.00 91.00 185 PRO A CA 1
ATOM 1491 C C . PRO A 1 185 ? -2.851 -0.351 17.472 1.00 91.00 185 PRO A C 1
ATOM 1493 O O . PRO A 1 185 ? -2.588 0.820 17.749 1.00 91.00 185 PRO A O 1
ATOM 1496 N N . PRO A 1 186 ? -1.970 -1.145 16.834 1.00 87.81 186 PRO A N 1
ATOM 1497 C CA . PRO A 1 186 ? -0.772 -0.608 16.193 1.00 87.81 186 PRO A CA 1
ATOM 1498 C C . PRO A 1 186 ? -1.134 0.579 15.293 1.00 87.81 186 PRO A C 1
ATOM 1500 O O . PRO A 1 186 ? -2.173 0.542 14.632 1.00 87.81 186 PRO A O 1
ATOM 1503 N N . ASN A 1 187 ? -0.304 1.629 15.279 1.00 82.00 187 ASN A N 1
ATOM 1504 C CA . ASN A 1 187 ? -0.553 2.805 14.445 1.00 82.00 187 ASN A CA 1
ATOM 1505 C C . ASN A 1 187 ? -0.425 2.415 12.962 1.00 82.00 187 ASN A C 1
ATOM 1507 O O . ASN A 1 187 ? 0.701 2.215 12.498 1.00 82.00 187 ASN A O 1
ATOM 1511 N N . PRO A 1 188 ? -1.531 2.348 12.198 1.00 69.56 188 PRO A N 1
ATOM 1512 C CA . PRO A 1 188 ? -1.463 1.982 10.790 1.00 69.56 188 PRO A CA 1
ATOM 1513 C C . PRO A 1 188 ? -1.052 3.177 9.907 1.00 69.56 188 PRO A C 1
ATOM 1515 O O . PRO A 1 188 ? -0.816 3.002 8.716 1.00 69.56 188 PRO A O 1
ATOM 1518 N N . PHE A 1 189 ? -0.962 4.382 10.483 1.00 72.44 189 PHE A N 1
ATOM 1519 C CA . PHE A 1 189 ? -0.667 5.660 9.823 1.00 72.44 189 PHE A CA 1
ATOM 1520 C C . PHE A 1 189 ? 0.729 6.198 10.154 1.00 72.44 189 PHE A C 1
ATOM 1522 O O . PHE A 1 189 ? 1.069 7.311 9.762 1.00 72.44 189 PHE A O 1
ATOM 1529 N N . GLY A 1 190 ? 1.537 5.439 10.902 1.00 63.72 190 GLY A N 1
ATOM 1530 C CA . GLY A 1 190 ? 2.885 5.856 11.274 1.00 63.72 190 GLY A CA 1
ATOM 1531 C C . GLY A 1 190 ? 3.694 6.272 10.044 1.00 63.72 190 GLY A C 1
ATOM 1532 O O . GLY A 1 190 ? 3.768 5.540 9.059 1.00 63.72 190 GLY A O 1
ATOM 1533 N N . SER A 1 191 ? 4.297 7.461 10.093 1.00 54.53 191 SER A N 1
ATOM 1534 C CA . SER A 1 191 ? 5.155 7.968 9.025 1.00 54.53 191 SER A CA 1
ATOM 1535 C C . SER A 1 191 ? 6.348 7.034 8.816 1.00 54.53 191 SER A C 1
ATOM 1537 O O . SER A 1 191 ? 7.104 6.783 9.751 1.00 54.53 191 SER A O 1
ATOM 1539 N N . CYS A 1 192 ? 6.567 6.590 7.576 1.00 56.34 192 CYS A N 1
ATOM 1540 C CA . CYS A 1 192 ? 7.668 5.699 7.186 1.00 56.34 192 CYS A CA 1
ATOM 1541 C C . CYS A 1 192 ? 9.089 6.241 7.459 1.00 56.34 192 CYS A C 1
ATOM 1543 O O . CYS A 1 192 ? 10.078 5.550 7.217 1.00 56.34 192 CYS A O 1
ATOM 1545 N N . PHE A 1 193 ? 9.226 7.484 7.915 1.00 46.72 193 PHE A N 1
ATOM 1546 C CA . PHE A 1 193 ? 10.515 8.098 8.200 1.00 46.72 193 PHE A CA 1
ATOM 1547 C C . PHE A 1 193 ? 10.847 7.963 9.682 1.00 46.72 193 PHE A C 1
ATOM 1549 O O . PHE A 1 193 ? 10.629 8.873 10.478 1.00 46.72 193 PHE A O 1
ATOM 1556 N N . GLN A 1 194 ? 11.415 6.814 10.033 1.00 36.34 194 GLN A N 1
ATOM 1557 C CA . GLN A 1 194 ? 12.255 6.684 11.216 1.00 36.34 194 GLN A CA 1
ATOM 1558 C C . GLN A 1 194 ? 13.609 6.112 10.795 1.00 36.34 194 GLN A C 1
ATOM 1560 O O . GLN A 1 194 ? 13.813 4.901 10.744 1.00 36.34 194 GLN A O 1
ATOM 1565 N N . VAL A 1 195 ? 14.517 7.035 10.472 1.00 31.73 195 VAL A N 1
ATOM 1566 C CA . VAL A 1 195 ? 15.967 6.896 10.657 1.00 31.73 195 VAL A CA 1
ATOM 1567 C C . VAL A 1 195 ? 16.423 8.100 11.465 1.00 31.73 195 VAL A C 1
ATOM 1569 O O . VAL A 1 195 ? 16.011 9.223 11.097 1.00 31.73 195 VAL A O 1
#

Sequence (195 aa):
MINTITTTSTLNPYHHEDECSFTQCSESGLEIRFPFRLEQQPEFCGYPGFNLFCRHDTTYIELPFSGEFVVTYIDYLSQMLYVSDTNNCLPGRIIHLNLSSSPFDDPALSEVENDGQFYFPEWAYHRLERGEDLGVTTADDDEVEIVKKLTVVALWCIQWDLSDRPPMKKVVQMLEGGVESLLLPPNPFGSCFQV

Foldseek 3Di:
DDDDDDPPPPDDLPPCQVVQAWDFLDPPGDTAFPQADEPPDDPSRHDVQRYWYHDRRWIWHQAPFLGIWTFPDADPVVRDTDTDDPLLLVVLSVVVDDNPVHPPDDVVVCVPDDPVDDPVLLVLLVCVVVVHFPCPVDDDPVVSQLVNLVSQLVQLCPAPPPVSRDDVVVSVVSNVDGSVVGDHGPNSNDDSDDD

Organism: Acorus gramineus (NCBI:txid55184)

pLDDT: mean 79.75, std 16.95, range [31.73, 96.0]

InterPro domains:
  IPR025287 Wall-associated receptor kinase, galacturonan-binding domain [PF13947] (20-85)
  IPR046948 RING-H2 finger protein ATL20-22-like [PTHR46279] (11-107)